Protein AF-A0A2E7CI71-F1 (afdb_monomer_lite)

Radius of gyration: 33.93 Å; chains: 1; bounding box: 53×66×100 Å

Secondary structure (DSSP, 8-state):
------PPP----------TT-B-SSGGGS-TTEEEETTEEEE-SPPP--TTPEEEEEEEEETTEEEEEEEEE--TTEE----TTT----EE-HHHHHHSHHHHHH---EEETTEEE--HHHHHHSHHHHHH---EE-SSSEE--HHHHHHSHHHHHH---EE-SSSEE--HHHHHHSHHHHHH-EEEE-SSSEEE-HHHHHHSHHHHHH---EE-SSSEE--HHHHHHSHHHHHH---EEETTTEEE--HHHHHHSHHHHHH-SEEEETTEEEE--

pLDDT: mean 78.24, std 23.69, range [28.38, 98.44]

Sequence (277 aa):
MIWIWLTAFWMAYAGDISIYGESCGKDTDCYGHLSCTNGVCGLVGEIPSSQGCASKGATFEGRKGTLSYTIFQCPPDCGFEEHTLYGPMCKPTAEGCETSEACQKDGTCGFFNDRCVVNAEGCSNSTACAEDGKCGFNGRSCIPTQQGCSESGACTKEGRCGFNGAICVVTPEYCYRSKACKEKGICAFDGINCVANAEYCAQSQKCLQNGVCGFDGLQCSMTEEGCSKSAKCESHGLCGFEEKYGCISTDDGCMQSLNCRDYGSCYKGFYGCIRKR

Structure (mmCIF, N/CA/C/O backbone):
data_AF-A0A2E7CI71-F1
#
_entry.id   AF-A0A2E7CI71-F1
#
loop_
_atom_site.group_PDB
_atom_site.id
_atom_site.type_symbol
_atom_site.label_atom_id
_atom_site.label_alt_id
_atom_site.label_comp_id
_atom_site.label_asym_id
_atom_site.label_entity_id
_atom_site.label_seq_id
_atom_site.pdbx_PDB_ins_code
_atom_site.Cartn_x
_atom_site.Cartn_y
_atom_site.Cartn_z
_atom_site.occupancy
_atom_site.B_iso_or_equiv
_atom_site.auth_seq_id
_atom_site.auth_comp_id
_atom_site.auth_asym_id
_atom_site.auth_atom_id
_atom_site.pdbx_PDB_model_num
ATOM 1 N N . MET A 1 1 ? -2.948 49.990 74.466 1.00 33.72 1 MET A N 1
ATOM 2 C CA . MET A 1 1 ? -1.671 49.779 75.178 1.00 33.72 1 MET A CA 1
ATOM 3 C C . MET A 1 1 ? -1.423 48.281 75.224 1.00 33.72 1 MET A C 1
ATOM 5 O O . MET A 1 1 ? -2.349 47.601 75.628 1.00 33.72 1 MET A O 1
ATOM 9 N N . ILE A 1 2 ? -0.265 47.835 74.707 1.00 36.34 2 ILE A N 1
ATOM 10 C CA . ILE A 1 2 ? 0.655 46.781 75.212 1.00 36.34 2 ILE A CA 1
ATOM 11 C C . ILE A 1 2 ? -0.058 45.553 75.836 1.00 36.34 2 ILE A C 1
ATOM 13 O O . ILE A 1 2 ? -0.831 45.714 76.765 1.00 36.34 2 ILE A O 1
ATOM 17 N N . TRP A 1 3 ? 0.097 44.319 75.343 1.00 28.89 3 TRP A N 1
ATOM 18 C CA . TRP A 1 3 ? 1.246 43.448 75.640 1.00 28.89 3 TRP A CA 1
ATOM 19 C C . TRP A 1 3 ? 1.402 42.284 74.644 1.00 28.89 3 TRP A C 1
ATOM 21 O O . TRP A 1 3 ? 0.452 41.814 74.026 1.00 28.89 3 TRP A O 1
ATOM 31 N N . ILE A 1 4 ? 2.657 41.858 74.524 1.00 36.62 4 ILE A N 1
ATOM 32 C CA . ILE A 1 4 ? 3.267 40.930 73.572 1.00 36.62 4 ILE A CA 1
ATOM 33 C C . ILE A 1 4 ? 3.657 39.634 74.323 1.00 36.62 4 ILE A C 1
ATOM 35 O O . ILE A 1 4 ? 4.258 39.720 75.387 1.00 36.62 4 ILE A O 1
ATOM 39 N N . TRP A 1 5 ? 3.338 38.487 73.698 1.00 37.50 5 TRP A N 1
ATOM 40 C CA . TRP A 1 5 ? 3.989 37.154 73.692 1.00 37.50 5 TRP A CA 1
ATOM 41 C C . TRP A 1 5 ? 4.078 36.269 74.952 1.00 37.50 5 TRP A C 1
ATOM 43 O O . TRP A 1 5 ? 4.729 36.610 75.931 1.00 37.50 5 TRP A O 1
ATOM 53 N N . LEU A 1 6 ? 3.594 35.022 74.815 1.00 32.12 6 LEU A N 1
ATOM 54 C CA . LEU A 1 6 ? 4.439 33.817 74.679 1.00 32.12 6 LEU A CA 1
ATOM 55 C C . LEU A 1 6 ? 3.582 32.593 74.291 1.00 32.12 6 LEU A C 1
ATOM 57 O O . LEU A 1 6 ? 2.619 32.239 74.965 1.00 32.12 6 LEU A O 1
ATOM 61 N N . THR A 1 7 ? 3.937 31.961 73.173 1.00 40.62 7 THR A N 1
ATOM 62 C CA . THR A 1 7 ? 3.342 30.734 72.627 1.00 40.62 7 THR A CA 1
ATOM 63 C C . THR A 1 7 ? 3.814 29.505 73.402 1.00 40.62 7 THR A C 1
ATOM 65 O O . THR A 1 7 ? 5.016 29.251 73.484 1.00 40.62 7 THR A O 1
ATOM 68 N N . ALA A 1 8 ? 2.872 28.719 73.926 1.00 33.66 8 ALA A N 1
ATOM 69 C CA . ALA A 1 8 ? 3.143 27.431 74.550 1.00 33.66 8 ALA A CA 1
ATOM 70 C C . ALA A 1 8 ? 3.263 26.327 73.487 1.00 33.66 8 ALA A C 1
ATOM 72 O O . ALA A 1 8 ? 2.310 26.007 72.778 1.00 33.66 8 ALA A O 1
ATOM 73 N N . PHE A 1 9 ? 4.465 25.764 73.418 1.00 32.16 9 PHE A N 1
ATOM 74 C CA . PHE A 1 9 ? 4.817 24.492 72.797 1.00 32.16 9 PHE A CA 1
ATOM 75 C C . PHE A 1 9 ? 3.880 23.372 73.285 1.00 32.16 9 PHE A C 1
ATOM 77 O O . PHE A 1 9 ? 3.830 23.090 74.481 1.00 32.16 9 PHE A O 1
ATOM 84 N N . TRP A 1 10 ? 3.196 22.694 72.363 1.00 29.97 10 TRP A N 1
ATOM 85 C CA . TRP A 1 10 ? 2.668 21.349 72.589 1.00 29.97 10 TRP A CA 1
ATOM 86 C C . TRP A 1 10 ? 3.579 20.362 71.859 1.00 29.97 10 TRP A C 1
ATOM 88 O O . TRP A 1 10 ? 3.612 20.320 70.632 1.00 29.97 10 TRP A O 1
ATOM 98 N N . MET A 1 11 ? 4.357 19.605 72.634 1.00 31.06 11 MET A N 1
ATOM 99 C CA . MET A 1 11 ? 5.101 18.441 72.160 1.00 31.06 11 MET A CA 1
ATOM 100 C C . MET A 1 11 ? 4.111 17.295 71.932 1.00 31.06 11 MET A C 1
ATOM 102 O O . MET A 1 11 ? 3.589 16.730 72.890 1.00 31.06 11 MET A O 1
ATOM 106 N N . ALA A 1 12 ? 3.867 16.945 70.670 1.00 29.62 12 ALA A N 1
ATOM 107 C CA . ALA A 1 12 ? 3.368 15.627 70.304 1.00 29.62 12 ALA A CA 1
ATOM 108 C C . ALA A 1 12 ? 4.580 14.756 69.947 1.00 29.62 12 ALA A C 1
ATOM 110 O O . ALA A 1 12 ? 5.409 15.143 69.125 1.00 29.62 12 ALA A O 1
ATOM 111 N N . TYR A 1 13 ? 4.693 13.618 70.627 1.00 29.25 13 TYR A N 1
ATOM 112 C CA . TYR A 1 13 ? 5.698 12.581 70.416 1.00 29.25 13 TYR A CA 1
ATOM 113 C C . TYR A 1 13 ? 5.815 12.211 68.928 1.00 29.25 13 TYR A C 1
ATOM 115 O O . TYR A 1 13 ? 4.860 11.710 68.335 1.00 29.25 13 TYR A O 1
ATOM 123 N N . ALA A 1 14 ? 6.993 12.428 68.345 1.00 28.38 14 ALA A N 1
ATOM 124 C CA . ALA A 1 14 ? 7.383 11.813 67.086 1.00 28.38 14 ALA A CA 1
ATOM 125 C C . ALA A 1 14 ? 7.759 10.352 67.375 1.00 28.38 14 ALA A C 1
ATOM 127 O O . ALA A 1 14 ? 8.719 10.093 68.096 1.00 28.38 14 ALA A O 1
ATOM 128 N N . GLY A 1 15 ? 6.976 9.403 66.863 1.00 31.33 15 GLY A N 1
ATOM 129 C CA . GLY A 1 15 ? 7.508 8.072 66.585 1.00 31.33 15 GLY A CA 1
ATOM 130 C C . GLY A 1 15 ? 8.457 8.209 65.399 1.00 31.33 15 GLY A C 1
ATOM 131 O O . GLY A 1 15 ? 8.068 8.804 64.394 1.00 31.33 15 GLY A O 1
ATOM 132 N N . ASP A 1 16 ? 9.695 7.744 65.553 1.00 35.88 16 ASP A N 1
ATOM 133 C CA . ASP A 1 16 ? 10.745 7.845 64.539 1.00 35.88 16 ASP A CA 1
ATOM 134 C C . ASP A 1 16 ? 10.270 7.251 63.203 1.00 35.88 16 ASP A C 1
ATOM 136 O O . ASP A 1 16 ? 9.966 6.063 63.093 1.00 35.88 16 ASP A O 1
ATOM 140 N N . ILE A 1 17 ? 10.158 8.107 62.187 1.00 40.66 17 ILE A N 1
ATOM 141 C CA . ILE A 1 17 ? 9.929 7.703 60.800 1.00 40.66 17 ILE A CA 1
ATOM 142 C C . ILE A 1 17 ? 11.311 7.469 60.203 1.00 40.66 17 ILE A C 1
ATOM 144 O O . ILE A 1 17 ? 12.001 8.437 59.889 1.00 40.66 17 ILE A O 1
ATOM 148 N N . SER A 1 18 ? 11.709 6.208 60.051 1.00 45.03 18 SER A N 1
ATOM 149 C CA . SER A 1 18 ? 13.007 5.875 59.465 1.00 45.03 18 SER A CA 1
ATOM 150 C C . SER A 1 18 ? 12.993 5.988 57.942 1.00 45.03 18 SER A C 1
ATOM 152 O O . SER A 1 18 ? 12.221 5.317 57.253 1.00 45.03 18 SER A O 1
ATOM 154 N N . ILE A 1 19 ? 13.848 6.868 57.416 1.00 54.25 19 ILE A N 1
ATOM 155 C CA . ILE A 1 19 ? 13.966 7.203 55.988 1.00 54.25 19 ILE A CA 1
ATOM 156 C C . ILE A 1 19 ? 15.167 6.451 55.375 1.00 54.25 19 ILE A C 1
ATOM 158 O O . ILE A 1 19 ? 16.096 6.045 56.070 1.00 54.25 19 ILE A O 1
ATOM 162 N N . TYR A 1 20 ? 15.148 6.247 54.053 1.00 48.41 20 TYR A N 1
ATOM 163 C CA . TYR A 1 20 ? 16.247 5.693 53.246 1.00 48.41 20 TYR A CA 1
ATOM 164 C C . TYR A 1 20 ? 17.641 6.152 53.718 1.00 48.41 20 TYR A C 1
ATOM 166 O O . TYR A 1 20 ? 17.895 7.354 53.824 1.00 48.41 20 TYR A O 1
ATOM 174 N N . GLY A 1 21 ? 18.562 5.209 53.947 1.00 51.28 21 GLY A N 1
ATOM 175 C CA . GLY A 1 21 ? 19.916 5.510 54.429 1.00 51.28 21 GLY A CA 1
ATOM 176 C C . GLY A 1 21 ? 20.091 5.525 55.954 1.00 51.28 21 GLY A C 1
ATOM 177 O O . GLY A 1 21 ? 21.209 5.740 56.423 1.00 51.28 21 GLY A O 1
ATOM 178 N N . GLU A 1 22 ? 19.034 5.281 56.730 1.00 65.62 22 GLU A N 1
ATOM 179 C CA . GLU A 1 22 ? 19.148 5.085 58.177 1.00 65.62 22 GLU A CA 1
ATOM 180 C C . GLU A 1 22 ? 19.685 3.708 58.558 1.00 65.62 22 GLU A C 1
ATOM 182 O O . GLU A 1 22 ? 19.522 2.724 57.831 1.00 65.62 22 GLU A O 1
ATOM 187 N N . SER A 1 23 ? 20.335 3.658 59.723 1.00 68.75 23 SER A N 1
ATOM 188 C CA . SER A 1 23 ? 20.845 2.421 60.293 1.00 68.75 23 SER A CA 1
ATOM 189 C C . SER A 1 23 ? 19.702 1.518 60.745 1.00 68.75 23 SER A C 1
ATOM 191 O O . SER A 1 23 ? 18.844 1.958 61.506 1.00 68.75 23 SER A O 1
ATOM 193 N N . CYS A 1 24 ? 19.737 0.253 60.356 1.00 70.81 24 CYS A N 1
ATOM 194 C CA . CYS A 1 24 ? 18.733 -0.747 60.707 1.00 70.81 24 CYS A CA 1
ATOM 195 C C . CYS A 1 24 ? 19.393 -1.998 61.293 1.00 70.81 24 CYS A C 1
ATOM 197 O O . CYS A 1 24 ? 20.542 -2.316 60.980 1.00 70.81 24 CYS A O 1
ATOM 199 N N . GLY A 1 25 ? 18.669 -2.715 62.153 1.00 69.38 25 GLY A N 1
ATOM 200 C CA . GLY A 1 25 ? 19.078 -4.034 62.639 1.00 69.38 25 GLY A CA 1
ATOM 201 C C . GLY A 1 25 ? 18.426 -5.176 61.859 1.00 69.38 25 GLY A C 1
ATOM 202 O O . GLY A 1 25 ? 18.992 -6.265 61.768 1.00 69.38 25 GLY A O 1
ATOM 203 N N . LYS A 1 26 ? 17.235 -4.935 61.305 1.00 65.44 26 LYS A N 1
ATOM 204 C CA . LYS A 1 26 ? 16.418 -5.896 60.552 1.00 65.44 26 LYS A CA 1
ATOM 205 C C . LYS A 1 26 ? 15.463 -5.168 59.603 1.00 65.44 26 LYS A C 1
ATOM 207 O O . LYS A 1 26 ? 15.191 -3.986 59.774 1.00 65.44 26 LYS A O 1
ATOM 212 N N . ASP A 1 27 ? 14.900 -5.890 58.639 1.00 55.56 27 ASP A N 1
ATOM 213 C CA . ASP A 1 27 ? 14.034 -5.315 57.594 1.00 55.56 27 ASP A CA 1
ATOM 214 C C . ASP A 1 27 ? 12.789 -4.607 58.135 1.00 55.56 27 ASP A C 1
ATOM 216 O O . ASP A 1 27 ? 12.353 -3.617 57.564 1.00 55.56 27 ASP A O 1
ATOM 220 N N . THR A 1 28 ? 12.238 -5.059 59.268 1.00 65.88 28 THR A N 1
ATOM 221 C CA . THR A 1 28 ? 11.081 -4.401 59.903 1.00 65.88 28 THR A CA 1
ATOM 222 C C . THR A 1 28 ? 11.401 -3.022 60.476 1.00 65.88 28 THR A C 1
ATOM 224 O O . THR A 1 28 ? 10.480 -2.306 60.855 1.00 65.88 28 THR A O 1
ATOM 227 N N . ASP A 1 29 ? 12.686 -2.683 60.599 1.00 65.31 29 ASP A N 1
ATOM 228 C CA . ASP A 1 29 ? 13.138 -1.356 61.025 1.00 65.31 29 ASP A CA 1
ATOM 229 C C . ASP A 1 29 ? 13.145 -0.368 59.841 1.00 65.31 29 ASP A C 1
ATOM 231 O O . ASP A 1 29 ? 13.321 0.831 60.033 1.00 65.31 29 ASP A O 1
ATOM 235 N N . CYS A 1 30 ? 12.944 -0.861 58.614 1.00 58.22 30 CYS A N 1
ATOM 236 C CA . CYS A 1 30 ? 12.887 -0.073 57.391 1.00 58.22 30 CYS A CA 1
ATOM 237 C C . CYS A 1 30 ? 11.437 0.136 56.933 1.00 58.22 30 CYS A C 1
ATOM 239 O O . CYS A 1 30 ? 10.591 -0.750 57.046 1.00 58.22 30 CYS A O 1
ATOM 241 N N . TYR A 1 31 ? 11.133 1.321 56.398 1.00 53.97 31 TYR A N 1
ATOM 242 C CA . TYR A 1 31 ? 9.777 1.662 55.967 1.00 53.97 31 TYR A CA 1
ATOM 243 C C . TYR A 1 31 ? 9.485 1.181 54.534 1.00 53.97 31 TYR A C 1
ATOM 245 O O . TYR A 1 31 ? 10.268 1.409 53.609 1.00 53.97 31 TYR A O 1
ATOM 253 N N . GLY A 1 32 ? 8.317 0.568 54.326 1.00 62.00 32 GLY A N 1
ATOM 254 C CA . GLY A 1 32 ? 7.816 0.193 53.001 1.00 62.00 32 GLY A CA 1
ATOM 255 C C . GLY A 1 32 ? 8.543 -1.004 52.375 1.00 62.00 32 GLY A C 1
ATOM 256 O O . GLY A 1 32 ? 8.533 -2.096 52.929 1.00 62.00 32 GLY A O 1
ATOM 257 N N . HIS A 1 33 ? 9.118 -0.804 51.186 1.00 50.38 33 HIS A N 1
ATOM 258 C CA . HIS A 1 33 ? 9.801 -1.829 50.375 1.00 50.38 33 HIS A CA 1
ATOM 259 C C . HIS A 1 33 ? 11.335 -1.783 50.515 1.00 50.38 33 HIS A C 1
ATOM 261 O O . HIS A 1 33 ? 12.065 -2.351 49.701 1.00 50.38 33 HIS A O 1
ATOM 267 N N . LEU A 1 34 ? 11.832 -1.062 51.520 1.00 55.03 34 LEU A N 1
ATOM 268 C CA . LEU A 1 34 ? 13.245 -1.036 51.867 1.00 55.03 34 LEU A CA 1
ATOM 269 C C . LEU A 1 34 ? 13.572 -2.254 52.731 1.00 55.03 34 LEU A C 1
ATOM 271 O O . LEU A 1 34 ? 12.847 -2.540 53.680 1.00 55.03 34 LEU A O 1
ATOM 275 N N . SER A 1 35 ? 14.679 -2.932 52.446 1.00 67.31 35 SER A N 1
ATOM 276 C CA . SER A 1 35 ? 15.233 -3.934 53.362 1.00 67.31 35 SER A CA 1
ATOM 277 C C . SER A 1 35 ? 16.544 -3.450 53.946 1.00 67.31 35 SER A C 1
ATOM 279 O O . SER A 1 35 ? 17.266 -2.625 53.374 1.00 67.31 35 SER A O 1
ATOM 281 N N . CYS A 1 36 ? 16.862 -4.008 55.100 1.00 65.06 36 CYS A N 1
ATOM 282 C CA . CYS A 1 36 ? 18.074 -3.735 55.818 1.00 65.06 36 CYS A CA 1
ATOM 283 C C . CYS A 1 36 ? 19.237 -4.509 55.199 1.00 65.06 36 CYS A C 1
ATOM 285 O O . CYS A 1 36 ? 19.434 -5.694 55.461 1.00 65.06 36 CYS A O 1
ATOM 287 N N . THR A 1 37 ? 20.044 -3.829 54.386 1.00 69.31 37 THR A N 1
ATOM 288 C CA . THR A 1 37 ? 21.236 -4.427 53.777 1.00 69.31 37 THR A CA 1
ATOM 289 C C . THR A 1 37 ? 22.475 -3.771 54.367 1.00 69.31 37 THR A C 1
ATOM 291 O O . THR A 1 37 ? 22.626 -2.555 54.312 1.00 69.31 37 THR A O 1
ATOM 294 N N . ASN A 1 38 ? 23.374 -4.567 54.952 1.00 72.31 38 ASN A N 1
ATOM 295 C CA . ASN A 1 38 ? 24.580 -4.076 55.638 1.00 72.31 38 ASN A CA 1
ATOM 296 C C . ASN A 1 38 ? 24.294 -3.039 56.737 1.00 72.31 38 ASN A C 1
ATOM 298 O O . ASN A 1 38 ? 25.060 -2.097 56.934 1.00 72.31 38 ASN A O 1
ATOM 302 N N . GLY A 1 39 ? 23.184 -3.223 57.453 1.00 70.25 39 GLY A N 1
ATOM 303 C CA . GLY A 1 39 ? 22.795 -2.345 58.549 1.00 70.25 39 GLY A CA 1
ATOM 304 C C . GLY A 1 39 ? 22.263 -0.989 58.098 1.00 70.25 39 GLY A C 1
ATOM 305 O O . GLY A 1 39 ? 22.227 -0.080 58.919 1.00 70.25 39 GLY A O 1
ATOM 306 N N . VAL A 1 40 ? 21.869 -0.836 56.826 1.00 69.88 40 VAL A N 1
ATOM 307 C CA . VAL A 1 40 ? 21.253 0.384 56.287 1.00 69.88 40 VAL A CA 1
ATOM 308 C C . VAL A 1 40 ? 20.012 0.044 55.456 1.00 69.88 40 VAL A C 1
ATOM 310 O O . VAL A 1 40 ? 20.019 -0.914 54.681 1.00 69.88 40 VAL A O 1
ATOM 313 N N . CYS A 1 41 ? 18.941 0.826 55.598 1.00 57.94 41 CYS A N 1
ATOM 314 C CA . CYS A 1 41 ? 17.724 0.657 54.803 1.00 57.94 41 CYS A CA 1
ATOM 315 C C . CYS A 1 41 ? 17.952 1.065 53.339 1.00 57.94 41 CYS A C 1
ATOM 317 O O . CYS A 1 41 ? 18.232 2.235 53.060 1.00 57.94 41 CYS A O 1
ATOM 319 N N . GLY A 1 42 ? 17.802 0.115 52.409 1.00 60.78 42 GLY A N 1
ATOM 320 C CA . GLY A 1 42 ? 17.996 0.305 50.966 1.00 60.78 42 GLY A CA 1
ATOM 321 C C . GLY A 1 42 ? 16.977 -0.462 50.114 1.00 60.78 42 GLY A C 1
ATOM 322 O O . GLY A 1 42 ? 16.280 -1.346 50.606 1.00 60.78 42 GLY A O 1
ATOM 323 N N . LEU A 1 43 ? 16.860 -0.101 48.832 1.00 58.22 43 LEU A N 1
ATOM 324 C CA . LEU A 1 43 ? 15.946 -0.755 47.884 1.00 58.22 43 LEU A CA 1
ATOM 325 C C . LEU A 1 43 ? 16.432 -2.174 47.568 1.00 58.22 43 LEU A C 1
ATOM 327 O O . LEU A 1 43 ? 17.600 -2.357 47.221 1.00 58.22 43 LEU A O 1
ATOM 331 N N . VAL A 1 44 ? 15.537 -3.161 47.631 1.00 44.78 44 VAL A N 1
ATOM 332 C CA . VAL A 1 44 ? 15.837 -4.536 47.211 1.00 44.78 44 VAL A CA 1
ATOM 333 C C . VAL A 1 44 ? 15.074 -4.87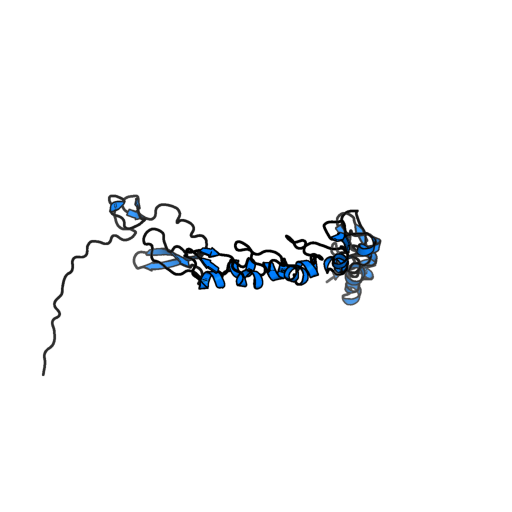0 45.940 1.00 44.78 44 VAL A C 1
ATOM 335 O O . VAL A 1 44 ? 13.847 -4.864 45.923 1.00 44.78 44 VAL A O 1
ATOM 338 N N . GLY A 1 45 ? 15.820 -5.215 44.892 1.00 46.25 45 GLY A N 1
ATOM 339 C CA . GLY A 1 45 ? 15.277 -5.744 43.642 1.00 46.25 45 GLY A CA 1
ATOM 340 C C . GLY A 1 45 ? 14.919 -4.688 42.597 1.00 46.25 45 GLY A C 1
ATOM 341 O O . GLY A 1 45 ? 14.751 -3.504 42.886 1.00 46.25 45 GLY A O 1
ATOM 342 N N . GLU A 1 46 ? 14.849 -5.145 41.346 1.00 38.22 46 GLU A N 1
ATOM 343 C CA . GLU A 1 46 ? 14.362 -4.357 40.217 1.00 38.22 46 GLU A CA 1
ATOM 344 C C . GLU A 1 46 ? 12.946 -3.863 40.525 1.00 38.22 46 GLU A C 1
ATOM 346 O O . GLU A 1 46 ? 12.047 -4.652 40.820 1.00 38.22 46 GLU A O 1
ATOM 351 N N . ILE A 1 47 ? 12.755 -2.544 40.465 1.00 42.72 47 ILE A N 1
ATOM 352 C CA . ILE A 1 47 ? 11.428 -1.931 40.520 1.00 42.72 47 ILE A CA 1
ATOM 353 C C . ILE A 1 47 ? 10.592 -2.620 39.433 1.00 42.72 47 ILE A C 1
ATOM 355 O O . ILE A 1 47 ? 11.060 -2.667 38.288 1.00 42.72 47 ILE A O 1
ATOM 359 N N . PRO A 1 48 ? 9.399 -3.167 39.739 1.00 37.59 48 PRO A N 1
ATOM 360 C CA . PRO A 1 48 ? 8.558 -3.749 38.707 1.00 37.59 48 PRO A CA 1
ATOM 361 C C . PRO A 1 48 ? 8.354 -2.685 37.634 1.00 37.59 48 PRO A C 1
ATOM 363 O O . PRO A 1 48 ? 7.886 -1.585 37.928 1.00 37.59 48 PRO A O 1
ATOM 366 N N . SER A 1 49 ? 8.786 -2.994 36.410 1.00 37.91 49 SER A N 1
ATOM 367 C CA . SER A 1 49 ? 8.573 -2.145 35.244 1.00 37.91 49 SER A CA 1
ATOM 368 C C . SER A 1 49 ? 7.085 -1.817 35.193 1.00 37.91 49 SER A C 1
ATOM 370 O O . SER A 1 49 ? 6.260 -2.680 34.889 1.00 37.91 49 SER A O 1
ATOM 372 N N . SER A 1 50 ? 6.727 -0.590 35.569 1.00 44.28 50 SER A N 1
ATOM 373 C CA . SER A 1 50 ? 5.380 -0.081 35.398 1.00 44.28 50 SER A CA 1
ATOM 374 C C . SER A 1 50 ? 5.170 0.021 33.895 1.00 44.28 50 SER A C 1
ATOM 376 O O . SER A 1 50 ? 5.643 0.950 33.240 1.00 44.28 50 SER A O 1
ATOM 378 N N . GLN A 1 51 ? 4.546 -1.010 33.324 1.00 40.94 51 GLN A N 1
ATOM 379 C CA . GLN A 1 51 ? 4.177 -1.037 31.916 1.00 40.94 51 GLN A CA 1
ATOM 380 C C . GLN A 1 51 ? 3.406 0.252 31.609 1.00 40.94 51 GLN A C 1
ATOM 382 O O . GLN A 1 51 ? 2.287 0.434 32.078 1.00 40.94 51 GLN A O 1
ATOM 387 N N . GLY A 1 52 ? 4.042 1.162 30.867 1.00 43.84 52 GLY A N 1
ATOM 388 C CA . GLY A 1 52 ? 3.440 2.415 30.413 1.00 43.84 52 GLY A CA 1
ATOM 389 C C . GLY A 1 52 ? 3.898 3.706 31.101 1.00 43.84 52 GLY A C 1
ATOM 390 O O . GLY A 1 52 ? 3.508 4.760 30.614 1.00 43.84 52 GLY A O 1
ATOM 391 N N . CYS A 1 53 ? 4.736 3.693 32.148 1.00 40.53 53 CYS A N 1
ATOM 392 C CA . CYS A 1 53 ? 5.267 4.940 32.732 1.00 40.53 53 CYS A CA 1
ATOM 393 C C . CYS A 1 53 ? 6.722 5.196 32.304 1.00 40.53 53 CYS A C 1
ATOM 395 O O . CYS A 1 53 ? 7.583 4.321 32.394 1.00 40.53 53 CYS A O 1
ATOM 397 N N . ALA A 1 54 ? 7.018 6.418 31.856 1.00 41.34 54 ALA A N 1
ATOM 398 C CA . ALA A 1 54 ? 8.377 6.839 31.541 1.00 41.34 54 ALA A CA 1
ATOM 399 C C . ALA A 1 54 ? 9.110 7.219 32.835 1.00 41.34 54 ALA A C 1
ATOM 401 O O . ALA A 1 54 ? 8.685 8.101 33.580 1.00 41.34 54 ALA A O 1
ATOM 402 N N . SER A 1 55 ? 10.241 6.578 33.117 1.00 42.25 55 SER A N 1
ATOM 403 C CA . SER A 1 55 ? 11.129 6.991 34.203 1.00 42.25 55 SER A CA 1
ATOM 404 C C . SER A 1 55 ? 11.914 8.240 33.798 1.00 42.25 55 SER A C 1
ATOM 406 O O . SER A 1 55 ? 12.693 8.200 32.844 1.00 42.25 55 SER A O 1
ATOM 408 N N . LYS A 1 56 ? 11.772 9.334 34.544 1.00 37.59 56 LYS A N 1
ATOM 409 C CA . LYS A 1 56 ? 12.633 10.513 34.451 1.00 37.59 56 LYS A CA 1
ATOM 410 C C . LYS A 1 56 ? 13.477 10.594 35.720 1.00 37.59 56 LYS A C 1
ATOM 412 O O . LYS A 1 56 ? 12.953 10.766 36.817 1.00 37.59 56 LYS A O 1
ATOM 417 N N . GLY A 1 57 ? 14.790 10.422 35.582 1.00 40.62 57 GLY A N 1
ATOM 418 C CA . GLY A 1 57 ? 15.715 10.590 36.702 1.00 40.62 57 GLY A CA 1
ATOM 419 C C . GLY A 1 57 ? 15.688 12.035 37.202 1.00 40.62 57 GLY A C 1
ATOM 420 O O . GLY A 1 57 ? 15.734 12.967 36.399 1.00 40.62 57 GLY A O 1
ATOM 421 N N . ALA A 1 58 ? 15.604 12.216 38.515 1.00 40.12 58 ALA A N 1
ATOM 422 C CA . ALA A 1 58 ? 15.763 13.497 39.178 1.00 40.12 58 ALA A CA 1
ATOM 423 C C . ALA A 1 58 ? 16.933 13.413 40.158 1.00 40.12 58 ALA A C 1
ATOM 425 O O . ALA A 1 58 ? 17.014 12.506 40.989 1.00 40.12 58 ALA A O 1
ATOM 426 N N . THR A 1 59 ? 17.843 14.374 40.053 1.00 37.25 59 THR A N 1
ATOM 427 C CA . THR A 1 59 ? 19.017 14.489 40.915 1.00 37.25 59 THR A CA 1
ATOM 428 C C . THR A 1 59 ? 18.881 15.731 41.779 1.00 37.25 59 THR A C 1
ATOM 430 O O . THR A 1 59 ? 18.685 16.830 41.265 1.00 37.25 59 THR A O 1
ATOM 433 N N . PHE A 1 60 ? 18.993 15.560 43.093 1.00 38.22 60 PHE A N 1
ATOM 434 C CA . PHE A 1 60 ? 19.016 16.653 44.060 1.00 38.22 60 PHE A CA 1
ATOM 435 C C . PHE A 1 60 ? 20.371 16.682 44.761 1.00 38.22 60 PHE A C 1
ATOM 437 O O . PHE A 1 60 ? 20.823 15.673 45.302 1.00 38.22 60 PHE A O 1
ATOM 444 N N . GLU A 1 61 ? 21.016 17.845 44.781 1.00 38.72 61 GLU A N 1
ATOM 445 C CA . GLU A 1 61 ? 22.243 18.062 45.548 1.00 38.72 61 GLU A CA 1
ATOM 446 C C . GLU A 1 61 ? 21.908 18.611 46.937 1.00 38.72 61 GLU A C 1
ATOM 448 O O . GLU A 1 61 ? 21.413 19.728 47.089 1.00 38.72 61 GLU A O 1
ATOM 453 N N . GLY A 1 62 ? 22.170 17.805 47.967 1.00 40.34 62 GLY A N 1
ATOM 454 C CA . GLY A 1 62 ? 22.078 18.213 49.365 1.00 40.34 62 GLY A CA 1
ATOM 455 C C . GLY A 1 62 ? 23.454 18.472 49.980 1.00 40.34 62 GLY A C 1
ATOM 456 O O . GLY A 1 62 ? 24.490 18.086 49.443 1.00 40.34 62 GLY A O 1
ATOM 457 N N . ARG A 1 63 ? 23.482 19.052 51.190 1.00 39.62 63 ARG A N 1
ATOM 458 C CA . ARG A 1 63 ? 24.730 19.345 51.937 1.00 39.62 63 ARG A CA 1
ATOM 459 C C . ARG A 1 63 ? 25.583 18.112 52.293 1.00 39.62 63 ARG A C 1
ATOM 461 O O . ARG A 1 63 ? 26.697 18.286 52.774 1.00 39.62 63 ARG A O 1
ATOM 468 N N . LYS A 1 64 ? 25.075 16.889 52.098 1.00 41.62 64 LYS A N 1
ATOM 469 C CA . LYS A 1 64 ? 25.782 15.619 52.359 1.00 41.62 64 LYS A CA 1
ATOM 470 C C . LYS A 1 64 ? 25.955 14.734 51.110 1.00 41.62 64 LYS A C 1
ATOM 472 O O . LYS A 1 64 ? 26.362 13.588 51.253 1.00 41.62 64 LYS A O 1
ATOM 477 N N . GLY A 1 65 ? 25.681 15.254 49.909 1.00 42.84 65 GLY A N 1
ATOM 478 C CA . GLY A 1 65 ? 25.877 14.537 48.645 1.00 42.84 65 GLY A CA 1
ATOM 479 C C . GLY A 1 65 ? 24.675 14.593 47.701 1.00 42.84 65 GLY A C 1
ATOM 480 O O . GLY A 1 65 ? 23.631 15.167 48.019 1.00 42.84 65 GLY A O 1
ATOM 481 N N . THR A 1 66 ? 24.855 13.998 46.524 1.00 37.09 66 THR A N 1
ATOM 482 C CA . THR A 1 66 ? 23.873 13.958 45.435 1.00 37.09 66 THR A CA 1
ATOM 483 C C . THR A 1 66 ? 22.944 12.753 45.597 1.00 37.09 66 THR A C 1
ATOM 485 O O . THR A 1 66 ? 23.390 11.608 45.547 1.00 37.09 66 THR A O 1
ATOM 488 N N . LEU A 1 67 ? 21.645 12.999 45.770 1.00 40.91 67 LEU A N 1
ATOM 489 C CA . LEU A 1 67 ? 20.601 11.974 45.793 1.00 40.91 67 LEU A CA 1
ATOM 490 C C . LEU A 1 67 ? 19.983 11.864 44.397 1.00 40.91 67 LEU A C 1
ATOM 492 O O . LEU A 1 67 ? 19.487 12.853 43.860 1.00 40.91 67 LEU A O 1
ATOM 496 N N . SER A 1 68 ? 20.017 10.668 43.811 1.00 39.53 68 SER A N 1
ATOM 497 C CA . SER A 1 68 ? 19.351 10.363 42.540 1.00 39.53 68 SER A CA 1
ATOM 498 C C . S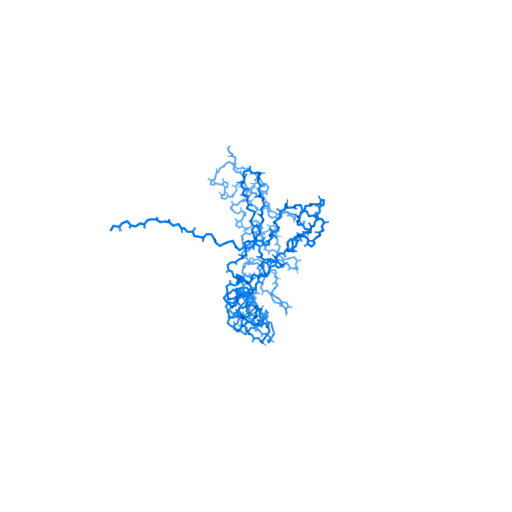ER A 1 68 ? 18.129 9.505 42.829 1.00 39.53 68 SER A C 1
ATOM 500 O O . SER A 1 68 ? 18.271 8.427 43.402 1.00 39.53 68 SER A O 1
ATOM 502 N N . TYR A 1 69 ? 16.943 9.960 42.439 1.00 46.19 69 TYR A N 1
ATOM 503 C CA . TYR A 1 69 ? 15.737 9.139 42.464 1.00 46.19 69 TYR A CA 1
ATOM 504 C C . TYR A 1 69 ? 15.056 9.147 41.100 1.00 46.19 69 TYR A C 1
ATOM 506 O O . TYR A 1 69 ? 15.216 10.066 40.296 1.00 46.19 69 TYR A O 1
ATOM 514 N N . THR A 1 70 ? 14.299 8.092 40.827 1.00 39.62 70 THR A N 1
ATOM 515 C CA . THR A 1 70 ? 13.559 7.939 39.578 1.00 39.62 70 THR A CA 1
ATOM 516 C C . THR A 1 70 ? 12.136 8.435 39.787 1.00 39.62 70 THR A C 1
ATOM 518 O O . THR A 1 70 ? 11.379 7.831 40.541 1.00 39.62 70 THR A O 1
ATOM 521 N N . ILE A 1 71 ? 11.762 9.534 39.132 1.00 42.28 71 ILE A N 1
ATOM 522 C CA . ILE A 1 71 ? 10.367 9.975 39.063 1.00 42.28 71 ILE A CA 1
ATOM 523 C C . ILE A 1 71 ? 9.712 9.207 37.923 1.00 42.28 71 ILE A C 1
ATOM 525 O O . ILE A 1 71 ? 10.129 9.327 36.773 1.00 42.28 71 ILE A O 1
ATOM 529 N N . PHE A 1 72 ? 8.676 8.431 38.215 1.00 43.88 72 PHE A N 1
ATOM 530 C CA . PHE A 1 72 ? 7.854 7.830 37.170 1.00 43.88 72 PHE A CA 1
ATOM 531 C C . PHE A 1 72 ? 6.855 8.882 36.681 1.00 43.88 72 PHE A C 1
ATOM 533 O O . PHE A 1 72 ? 5.920 9.243 37.390 1.00 43.88 72 PHE A O 1
ATOM 540 N N . GLN A 1 73 ? 7.086 9.417 35.482 1.00 40.44 73 GLN A N 1
ATOM 541 C CA . GLN A 1 73 ? 6.098 10.209 34.762 1.00 40.44 73 GLN A CA 1
ATOM 542 C C . GLN A 1 73 ? 5.199 9.235 34.011 1.00 40.44 73 GLN A C 1
ATOM 544 O O . GLN A 1 73 ? 5.576 8.676 32.979 1.00 40.44 73 GLN A O 1
ATOM 549 N N . CYS A 1 74 ? 4.018 8.995 34.559 1.00 44.34 74 CYS A N 1
ATOM 550 C CA . CYS A 1 74 ? 2.984 8.298 33.820 1.00 44.34 74 CYS A CA 1
ATOM 551 C C . CYS A 1 74 ? 2.347 9.258 32.789 1.00 44.34 74 CYS A C 1
ATOM 553 O O . CYS A 1 74 ? 2.378 10.477 33.001 1.00 44.34 74 CYS A O 1
ATOM 555 N N . PRO A 1 75 ? 1.829 8.747 31.658 1.00 45.31 75 PRO A N 1
ATOM 556 C CA . PRO A 1 75 ? 1.095 9.542 30.679 1.00 45.31 75 PRO A CA 1
ATOM 557 C C . PRO A 1 75 ? -0.048 10.328 31.344 1.00 45.31 75 PRO A C 1
ATOM 559 O O . PRO A 1 75 ? -0.537 9.908 32.397 1.00 45.31 75 PRO A O 1
ATOM 562 N N . PRO A 1 76 ? -0.503 11.443 30.742 1.00 45.78 76 PRO A N 1
ATOM 563 C CA . PRO A 1 76 ? -1.602 12.259 31.274 1.00 45.78 76 PRO A CA 1
ATOM 564 C C . PRO A 1 76 ? -2.917 11.482 31.488 1.00 45.78 76 PRO A C 1
ATOM 566 O O . PRO A 1 76 ? -3.795 11.971 32.189 1.00 45.78 76 PRO A O 1
ATOM 569 N N . ASP A 1 77 ? -3.024 10.264 30.951 1.00 45.38 77 ASP A N 1
ATOM 570 C CA . ASP A 1 77 ? -4.204 9.397 31.005 1.00 45.38 77 ASP A CA 1
ATOM 571 C C . ASP A 1 77 ? -4.330 8.562 32.305 1.00 45.38 77 ASP A C 1
ATOM 573 O O . ASP A 1 77 ? -5.267 7.772 32.444 1.00 45.38 77 ASP A O 1
ATOM 577 N N . CYS A 1 78 ? -3.403 8.697 33.267 1.00 46.75 78 CYS A N 1
ATOM 578 C CA . CYS A 1 78 ? -3.406 7.920 34.515 1.00 46.75 78 CYS A CA 1
ATOM 579 C C . CYS A 1 78 ? -3.926 8.734 35.717 1.00 46.75 78 CYS A C 1
ATOM 581 O O . CYS A 1 78 ? -3.271 9.666 36.185 1.00 46.75 78 CYS A O 1
ATOM 583 N N . GLY A 1 79 ? -5.077 8.338 36.271 1.00 43.25 79 GLY A N 1
ATOM 584 C CA . GLY A 1 79 ? -5.540 8.801 37.584 1.00 43.25 79 GLY A CA 1
ATOM 585 C C . GLY A 1 79 ? -4.723 8.148 38.705 1.00 43.25 79 GLY A C 1
ATOM 586 O O . GLY A 1 79 ? -4.520 6.935 38.696 1.00 43.25 79 GLY A O 1
ATOM 587 N N . PHE A 1 80 ? -4.230 8.940 39.658 1.00 42.41 80 PHE A N 1
ATOM 588 C CA . PHE A 1 80 ? -3.436 8.446 40.785 1.00 42.41 80 PHE A CA 1
ATOM 589 C C . PHE A 1 80 ? -4.340 7.955 41.929 1.00 42.41 80 PHE A C 1
ATOM 591 O O . PHE A 1 80 ? -5.106 8.741 42.480 1.00 42.41 80 PHE A O 1
ATOM 598 N N . GLU A 1 81 ? -4.184 6.697 42.352 1.00 40.72 81 GLU A N 1
ATOM 599 C CA . GLU A 1 81 ? -4.451 6.282 43.738 1.00 40.72 81 GLU A CA 1
ATOM 600 C C . GLU A 1 81 ? -3.113 5.912 44.393 1.00 40.72 81 GLU A C 1
ATOM 602 O O . GLU A 1 81 ? -2.328 5.126 43.853 1.00 40.72 81 GLU A O 1
ATOM 607 N N . GLU A 1 82 ? -2.817 6.518 45.546 1.00 39.97 82 GLU A N 1
ATOM 608 C CA . GLU A 1 82 ? -1.608 6.234 46.319 1.00 39.97 82 GLU A CA 1
ATOM 609 C C . GLU A 1 82 ? -1.685 4.829 46.936 1.00 39.97 82 GLU A C 1
ATOM 611 O O . GLU A 1 82 ? -2.151 4.638 48.058 1.00 39.97 82 GLU A O 1
ATOM 616 N N . HIS A 1 83 ? -1.185 3.820 46.225 1.00 42.41 83 HIS A N 1
ATOM 617 C CA . HIS A 1 83 ? -0.862 2.535 46.835 1.00 42.41 83 HIS A CA 1
ATOM 618 C C . HIS A 1 83 ? 0.579 2.568 47.353 1.00 42.41 83 HIS A C 1
ATOM 620 O O . HIS A 1 83 ? 1.542 2.373 46.610 1.00 42.41 83 HIS A O 1
ATOM 626 N N . THR A 1 84 ? 0.717 2.783 48.663 1.00 42.03 84 THR A N 1
ATOM 627 C CA . THR A 1 84 ? 1.980 2.919 49.420 1.00 42.03 84 THR A CA 1
ATOM 628 C C . THR A 1 84 ? 2.950 1.730 49.312 1.00 42.03 84 THR A C 1
ATOM 630 O O . THR A 1 84 ? 4.086 1.832 49.770 1.00 42.03 84 THR A O 1
ATOM 633 N N . LEU A 1 85 ? 2.544 0.620 48.685 1.00 40.94 85 LEU A N 1
ATOM 634 C CA . LEU A 1 85 ? 3.335 -0.609 48.546 1.00 40.94 85 LEU A CA 1
ATOM 635 C C . LEU A 1 85 ? 3.889 -0.888 47.136 1.00 40.94 85 LEU A C 1
ATOM 637 O O . LEU A 1 85 ? 4.876 -1.609 47.044 1.00 40.94 85 LEU A O 1
ATOM 641 N N . TYR A 1 86 ? 3.310 -0.343 46.056 1.00 46.53 86 TYR A N 1
ATOM 642 C CA . TYR A 1 86 ? 3.639 -0.771 44.677 1.00 46.53 86 TYR A CA 1
ATOM 643 C C . TYR A 1 86 ? 3.997 0.364 43.703 1.00 46.53 86 TYR A C 1
ATOM 645 O O . TYR A 1 86 ? 4.229 0.116 42.521 1.00 46.53 86 TYR A O 1
ATOM 653 N N . GLY A 1 87 ? 4.095 1.605 44.185 1.00 46.47 87 GLY A N 1
ATOM 654 C CA . GLY A 1 87 ? 4.175 2.773 43.307 1.00 46.47 87 GLY A CA 1
ATOM 655 C C . GLY A 1 87 ? 2.826 3.055 42.628 1.00 46.47 87 GLY A C 1
ATOM 656 O O . GLY A 1 87 ? 1.872 2.292 42.798 1.00 46.47 87 GLY A O 1
ATOM 657 N N . PRO A 1 88 ? 2.699 4.172 41.893 1.00 49.88 88 PRO A N 1
ATOM 658 C CA . PRO A 1 88 ? 1.451 4.511 41.223 1.00 49.88 88 PRO A CA 1
ATOM 659 C C . PRO A 1 88 ? 1.156 3.471 40.137 1.00 49.88 88 PRO A C 1
ATOM 661 O O . PRO A 1 88 ? 1.851 3.394 39.123 1.00 49.88 88 PRO A O 1
ATOM 664 N N . MET A 1 89 ? 0.127 2.653 40.351 1.00 50.53 89 MET A N 1
ATOM 665 C CA . MET A 1 89 ? -0.417 1.807 39.295 1.00 50.53 89 MET A CA 1
ATOM 666 C C . MET A 1 89 ? -1.261 2.693 38.381 1.00 50.53 89 MET A C 1
ATOM 668 O O . MET A 1 89 ? -2.217 3.314 38.840 1.00 50.53 89 MET A O 1
ATOM 672 N N . CYS A 1 90 ? -0.919 2.756 37.092 1.00 61.75 90 CYS A N 1
ATOM 673 C CA . CYS A 1 90 ? -1.782 3.395 36.103 1.00 61.75 90 CYS A CA 1
ATOM 674 C C . CYS A 1 90 ? -3.093 2.616 36.016 1.00 61.75 90 CYS A C 1
ATOM 676 O O . CYS A 1 90 ? -3.150 1.530 35.435 1.00 61.75 90 CYS A O 1
ATOM 678 N N . LYS A 1 91 ? -4.145 3.178 36.608 1.00 73.38 91 LYS A N 1
ATOM 679 C CA . LYS A 1 91 ? -5.506 2.693 36.437 1.00 73.38 91 LYS A CA 1
ATOM 680 C C . LYS A 1 91 ? -6.138 3.472 35.281 1.00 73.38 91 LYS A C 1
ATOM 682 O O . LYS A 1 91 ? -6.143 4.704 35.338 1.00 73.38 91 LYS A O 1
ATOM 687 N N . PRO A 1 92 ? -6.639 2.796 34.232 1.00 80.94 92 PRO A N 1
ATOM 688 C CA . PRO A 1 92 ? -7.330 3.488 33.157 1.00 80.94 92 PRO A CA 1
ATOM 689 C C . PRO A 1 92 ? -8.548 4.222 33.722 1.00 80.94 92 PRO A C 1
ATOM 691 O O . PRO A 1 92 ? -9.243 3.712 34.602 1.00 80.94 92 PRO A O 1
ATOM 694 N N . THR A 1 93 ? -8.789 5.422 33.215 1.00 87.19 93 THR A N 1
ATOM 695 C CA . THR A 1 93 ? -10.005 6.198 33.465 1.00 87.19 93 THR A CA 1
ATOM 696 C C . THR A 1 93 ? -10.870 6.181 32.207 1.00 87.19 93 THR A C 1
ATOM 698 O O . THR A 1 93 ? -10.401 5.793 31.138 1.00 87.19 93 THR A O 1
ATOM 701 N N . ALA A 1 94 ? -12.131 6.606 32.310 1.00 90.25 94 ALA A N 1
ATOM 702 C CA . ALA A 1 94 ? -12.984 6.745 31.129 1.00 90.25 94 ALA A CA 1
ATOM 703 C C . ALA A 1 94 ? -12.366 7.692 30.086 1.00 90.25 94 ALA A C 1
ATOM 705 O O . ALA A 1 94 ? -12.216 7.309 28.931 1.00 90.25 94 ALA A O 1
ATOM 706 N N . GLU A 1 95 ? -11.905 8.864 30.528 1.00 91.25 95 GLU A N 1
ATOM 707 C CA . GLU A 1 95 ? -11.213 9.841 29.678 1.00 91.25 95 GLU A CA 1
ATOM 708 C C . GLU A 1 95 ? -9.932 9.256 29.069 1.00 91.25 95 GLU A C 1
ATOM 710 O O . GLU A 1 95 ? -9.728 9.346 27.862 1.00 91.25 95 GLU A O 1
ATOM 715 N N . GLY A 1 96 ? -9.120 8.564 29.875 1.00 88.31 96 GLY A N 1
ATOM 716 C CA . GLY A 1 96 ? -7.892 7.931 29.399 1.00 88.31 96 GLY A CA 1
ATOM 717 C C . GLY A 1 96 ? -8.136 6.833 28.362 1.00 88.31 96 GLY A C 1
ATOM 718 O O . GLY A 1 96 ? -7.320 6.644 27.464 1.00 88.31 96 GLY A O 1
ATOM 719 N N . CYS A 1 97 ? -9.262 6.113 28.434 1.00 92.94 97 CYS A N 1
ATOM 720 C CA . CYS A 1 97 ? -9.631 5.155 27.394 1.00 92.94 97 CYS A CA 1
ATOM 721 C C . CYS A 1 97 ? -9.979 5.859 26.080 1.00 92.94 97 CYS A C 1
ATOM 723 O O . CYS A 1 97 ? -9.508 5.416 25.036 1.00 92.94 97 CYS A O 1
ATOM 725 N N . GLU A 1 98 ? -10.728 6.962 26.118 1.00 92.94 98 GLU A N 1
ATOM 726 C CA . GLU A 1 98 ? -11.138 7.728 24.932 1.00 92.94 98 GLU A CA 1
ATOM 727 C C . GLU A 1 98 ? -9.963 8.417 24.218 1.00 92.94 98 GLU A C 1
ATOM 729 O O . GLU A 1 98 ? -9.945 8.502 22.990 1.00 92.94 98 GLU A O 1
ATOM 734 N N . THR A 1 99 ? -8.953 8.877 24.958 1.00 92.12 99 THR A N 1
ATOM 735 C CA . THR A 1 99 ? -7.763 9.534 24.387 1.00 92.12 99 THR A CA 1
ATOM 736 C C . THR A 1 99 ? -6.657 8.556 23.994 1.00 92.12 99 THR A C 1
ATOM 738 O O . THR A 1 99 ? -5.738 8.935 23.261 1.00 92.12 99 THR A O 1
ATOM 741 N N . SER A 1 100 ? -6.743 7.297 24.440 1.00 89.44 100 SER A N 1
ATOM 742 C CA . SER A 1 100 ? -5.687 6.304 24.247 1.00 89.44 100 SER A CA 1
ATOM 743 C C . SER A 1 100 ? -5.393 5.987 22.778 1.00 89.44 100 SER A C 1
ATOM 745 O O . SER A 1 100 ? -6.262 5.984 21.902 1.00 89.44 100 SER A O 1
ATOM 747 N N . GLU A 1 101 ? -4.151 5.584 22.513 1.00 93.69 101 GLU A N 1
ATOM 748 C CA . GLU A 1 101 ? -3.754 5.047 21.208 1.00 93.69 101 GLU A CA 1
ATOM 749 C C . GLU A 1 101 ? -4.566 3.792 20.833 1.00 93.69 101 GLU A C 1
ATOM 751 O O . GLU A 1 101 ? -4.908 3.601 19.667 1.00 93.69 101 GLU A O 1
ATOM 756 N N . ALA A 1 102 ? -4.933 2.963 21.817 1.00 94.12 102 ALA A N 1
ATOM 757 C CA . ALA A 1 102 ? -5.765 1.777 21.609 1.00 94.12 102 ALA A CA 1
ATOM 758 C C . ALA A 1 102 ? -7.198 2.133 21.172 1.00 94.12 102 ALA A C 1
ATOM 760 O O . ALA A 1 102 ? -7.804 1.410 20.379 1.00 94.12 102 ALA A O 1
ATOM 761 N N . CYS A 1 103 ? -7.743 3.257 21.640 1.00 95.56 103 CYS A N 1
ATOM 762 C CA . CYS A 1 103 ? -8.991 3.803 21.118 1.00 95.56 103 CYS A CA 1
ATOM 763 C C . CYS A 1 103 ? -8.834 4.256 19.663 1.00 95.56 103 CYS A C 1
ATOM 765 O O . CYS A 1 103 ? -9.569 3.790 18.792 1.00 95.56 103 CYS A O 1
ATOM 767 N N . GLN A 1 104 ? -7.818 5.075 19.375 1.00 97.00 104 GLN A N 1
ATOM 768 C CA . GLN A 1 104 ? -7.587 5.606 18.027 1.00 97.00 104 GLN A CA 1
ATOM 769 C C . GLN A 1 104 ? -7.283 4.517 16.990 1.00 97.00 104 GLN A C 1
ATOM 771 O O . GLN A 1 104 ? -7.673 4.642 15.828 1.00 97.00 104 GLN A O 1
ATOM 776 N N . LYS A 1 105 ? -6.572 3.452 17.368 1.00 96.81 105 LYS A N 1
ATOM 777 C CA . LYS A 1 105 ? -6.191 2.372 16.448 1.00 96.81 105 LYS A CA 1
ATOM 778 C C . LYS A 1 105 ? -7.248 1.285 16.344 1.00 96.81 105 LYS A C 1
ATOM 780 O O . LYS A 1 105 ? -7.642 0.954 15.228 1.00 96.81 105 LYS A O 1
ATOM 785 N N . ASP A 1 106 ? -7.725 0.787 17.483 1.00 94.88 106 ASP A N 1
ATOM 786 C CA . ASP A 1 106 ? -8.496 -0.460 17.573 1.00 94.88 106 ASP A CA 1
ATOM 787 C C . ASP A 1 106 ? -9.942 -0.260 18.054 1.00 94.88 106 ASP A C 1
ATOM 789 O O . ASP A 1 106 ? -10.697 -1.227 18.149 1.00 94.88 106 ASP A O 1
ATOM 793 N N . GLY A 1 107 ? -10.342 0.973 18.383 1.00 97.00 107 GLY A N 1
ATOM 794 C CA . GLY A 1 107 ? -11.682 1.287 18.883 1.00 97.00 107 GLY A CA 1
ATOM 795 C C . GLY A 1 107 ? -11.913 0.926 20.353 1.00 97.00 107 GLY A C 1
ATOM 796 O O . GLY A 1 107 ? -13.060 0.827 20.793 1.00 97.00 107 GLY A O 1
ATOM 797 N N . THR A 1 108 ? -10.842 0.728 21.130 1.00 96.25 108 THR A N 1
ATOM 798 C CA . THR A 1 108 ? -10.889 0.413 22.573 1.00 96.25 108 THR A CA 1
ATOM 799 C C . THR A 1 108 ? -11.146 1.665 23.427 1.00 96.25 108 THR A C 1
ATOM 801 O O . THR A 1 108 ? -10.328 2.037 24.263 1.00 96.25 108 THR A O 1
ATOM 804 N N . CYS A 1 109 ? -12.266 2.345 23.181 1.00 96.25 109 CYS A N 1
ATOM 805 C CA . CYS A 1 109 ? -12.574 3.657 23.764 1.00 96.25 109 CYS A CA 1
ATOM 806 C C . CYS A 1 109 ? -13.499 3.603 24.989 1.00 96.25 109 CYS A C 1
ATOM 808 O O . CYS A 1 109 ? -13.607 4.574 25.724 1.00 96.25 109 CYS A O 1
ATOM 810 N N . GLY A 1 110 ? -14.202 2.491 25.213 1.00 94.19 110 GLY A N 1
ATOM 811 C CA . GLY A 1 110 ? -15.122 2.351 26.341 1.00 94.19 110 GLY A CA 1
ATOM 812 C C . GLY A 1 110 ? -14.393 2.047 27.647 1.00 94.19 110 GLY A C 1
ATOM 813 O O . GLY A 1 110 ? -13.289 1.515 27.632 1.00 94.19 110 GLY A O 1
ATOM 814 N N . PHE A 1 111 ? -15.039 2.302 28.783 1.00 94.69 111 PHE A N 1
ATOM 815 C CA . PHE A 1 111 ? -14.507 1.976 30.106 1.00 94.69 111 PHE A CA 1
ATOM 816 C C . PHE A 1 111 ? -15.478 1.088 30.883 1.00 94.69 111 PHE A C 1
ATOM 818 O O . PHE A 1 111 ? -16.635 1.450 31.101 1.00 94.69 111 PHE A O 1
ATOM 825 N N . PHE A 1 112 ? -15.017 -0.097 31.287 1.00 92.81 112 PHE A N 1
ATOM 826 C CA . PHE A 1 112 ? -15.824 -1.066 32.024 1.00 92.81 112 PHE A CA 1
ATOM 827 C C . PHE A 1 112 ? -14.955 -1.935 32.937 1.00 92.81 112 PHE A C 1
ATOM 829 O O . PHE A 1 112 ? -13.950 -2.489 32.494 1.00 92.81 112 PHE A O 1
ATOM 836 N N . ASN A 1 113 ? -15.365 -2.095 34.201 1.00 90.69 113 ASN A N 1
ATOM 837 C CA . ASN A 1 113 ? -14.656 -2.888 35.216 1.00 90.69 113 ASN A CA 1
ATOM 838 C C . ASN A 1 113 ? -13.149 -2.586 35.276 1.00 90.69 113 ASN A C 1
ATOM 840 O O . ASN A 1 113 ? -12.323 -3.498 35.198 1.00 90.69 113 ASN A O 1
ATOM 844 N N . ASP A 1 114 ? -12.809 -1.300 35.400 1.00 86.00 114 ASP A N 1
ATOM 845 C CA . ASP A 1 114 ? -11.432 -0.809 35.526 1.00 86.00 114 ASP A CA 1
ATOM 846 C C . ASP A 1 114 ? -10.528 -1.146 34.330 1.00 86.00 114 ASP A C 1
ATOM 848 O O . ASP A 1 114 ? -9.315 -1.317 34.470 1.00 86.00 114 ASP A O 1
ATOM 852 N N . ARG A 1 115 ? -11.121 -1.276 33.138 1.00 90.38 115 ARG A N 1
ATOM 853 C CA . ARG A 1 115 ? -10.420 -1.597 31.891 1.00 90.38 115 ARG A CA 1
ATOM 854 C C . ARG A 1 115 ? -11.007 -0.829 30.720 1.00 90.38 115 ARG A C 1
ATOM 856 O O . ARG A 1 115 ? -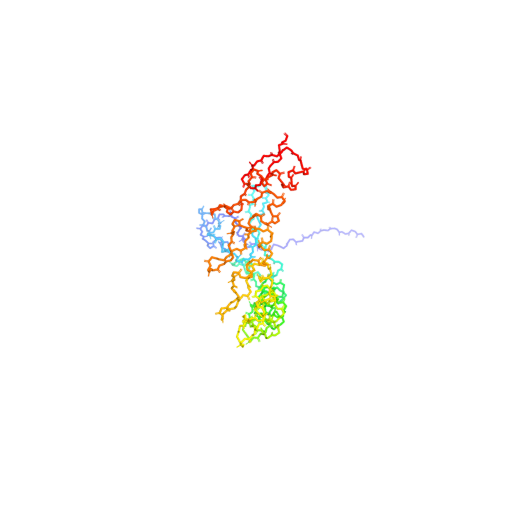12.216 -0.599 30.664 1.00 90.38 115 ARG A O 1
ATOM 863 N N . CYS A 1 116 ? -10.152 -0.518 29.753 1.00 94.00 116 CYS A N 1
ATOM 864 C CA . CYS A 1 116 ? -10.613 -0.056 28.455 1.00 94.00 116 CYS A CA 1
ATOM 865 C C . CYS A 1 116 ? -11.180 -1.235 27.658 1.00 94.00 116 CYS A C 1
ATOM 867 O O . CYS A 1 116 ? -10.600 -2.324 27.627 1.00 94.00 116 CYS A O 1
ATOM 869 N N . VAL A 1 117 ? -12.329 -1.023 27.030 1.00 96.12 117 VAL A N 1
ATOM 870 C CA . VAL A 1 117 ? -13.059 -2.014 26.243 1.00 96.12 117 VAL A CA 1
ATOM 871 C C . VAL A 1 117 ? -13.444 -1.427 24.895 1.00 96.12 117 VAL A C 1
ATOM 873 O O . VAL A 1 117 ? -13.596 -0.219 24.736 1.00 96.12 117 VAL A O 1
ATOM 876 N N . VAL A 1 118 ? -13.618 -2.294 23.906 1.00 97.56 118 VAL A N 1
ATOM 877 C CA . VAL A 1 118 ? -14.131 -1.882 22.600 1.00 97.56 118 VAL A CA 1
ATOM 878 C C . VAL A 1 118 ? -15.593 -1.465 22.732 1.00 97.56 118 VAL A C 1
ATOM 880 O O . VAL A 1 118 ? -16.376 -2.140 23.403 1.00 97.56 118 VAL A O 1
ATOM 883 N N . ASN A 1 119 ? -15.969 -0.372 22.078 1.00 97.31 119 ASN A N 1
ATOM 884 C CA . ASN A 1 119 ? -17.353 0.077 21.970 1.00 97.31 119 ASN A CA 1
ATOM 885 C C . ASN A 1 119 ? -17.683 0.485 20.520 1.00 97.31 119 ASN A C 1
ATOM 887 O O . ASN A 1 119 ? -16.810 0.541 19.656 1.00 97.31 119 ASN A O 1
ATOM 891 N N . ALA A 1 120 ? -18.964 0.734 20.239 1.00 97.75 120 ALA A N 1
ATOM 892 C CA . ALA A 1 120 ? -19.428 1.023 18.881 1.00 97.75 120 ALA A CA 1
ATOM 893 C C . ALA A 1 120 ? -18.837 2.318 18.300 1.00 97.75 120 ALA A C 1
ATOM 895 O O . ALA A 1 120 ? -18.385 2.318 17.158 1.00 97.75 120 ALA A O 1
ATOM 896 N N . GLU A 1 121 ? -18.803 3.388 19.095 1.00 97.12 121 GLU A N 1
ATOM 897 C CA . GLU A 1 121 ? -18.260 4.686 18.681 1.00 97.12 121 GLU A CA 1
ATOM 898 C C . GLU A 1 121 ? -16.759 4.607 18.380 1.00 97.12 121 GLU A C 1
ATOM 900 O O . GLU A 1 121 ? -16.295 5.099 17.348 1.00 97.12 121 GLU A O 1
ATOM 905 N N . GLY A 1 122 ? -16.014 3.897 19.230 1.00 97.56 122 GLY A N 1
ATOM 906 C CA . GLY A 1 122 ? -14.604 3.623 19.019 1.00 97.56 122 GLY A CA 1
ATOM 907 C C . GLY A 1 122 ? -14.353 2.867 17.725 1.00 97.56 122 GLY A C 1
ATOM 908 O O . GLY A 1 122 ? -13.488 3.265 16.951 1.00 97.56 122 GLY A O 1
ATOM 909 N N . CYS A 1 123 ? -15.142 1.830 17.429 1.00 98.44 123 CYS A N 1
ATOM 910 C CA . CYS A 1 123 ? -15.007 1.117 16.162 1.00 98.44 123 CYS A CA 1
ATOM 911 C C . CYS A 1 123 ? -15.202 2.042 14.961 1.00 98.44 123 CYS A C 1
ATOM 913 O O . CYS A 1 123 ? -14.349 2.038 14.078 1.00 98.44 123 CYS A O 1
ATOM 915 N N . SER A 1 124 ? -16.250 2.872 14.939 1.00 97.94 124 SER A N 1
ATOM 916 C CA . SER A 1 124 ? -16.515 3.777 13.811 1.00 97.94 124 SER A CA 1
ATOM 917 C C . SER A 1 124 ? -15.448 4.854 13.596 1.00 97.94 124 SER A C 1
ATOM 919 O O . SER A 1 124 ? -15.241 5.267 12.459 1.00 97.94 124 SER A O 1
ATOM 921 N N . ASN A 1 125 ? -14.758 5.284 14.655 1.00 97.56 125 ASN A N 1
ATOM 922 C CA . ASN A 1 125 ? -13.760 6.359 14.590 1.00 97.56 125 ASN A CA 1
ATOM 923 C C . ASN A 1 125 ? -12.310 5.848 14.548 1.00 97.56 125 ASN A C 1
ATOM 925 O O . ASN A 1 125 ? -11.373 6.639 14.440 1.00 97.56 125 ASN A O 1
ATOM 929 N N . SER A 1 126 ? -12.116 4.533 14.645 1.00 98.19 126 SER A N 1
ATOM 930 C CA . SER A 1 126 ? -10.792 3.922 14.681 1.00 98.19 126 SER A CA 1
ATOM 931 C C . SER A 1 126 ? -10.084 3.951 13.324 1.00 98.19 126 SER A C 1
ATOM 933 O O . SER A 1 126 ? -10.693 3.877 12.252 1.00 98.19 126 SER A O 1
ATOM 935 N N . THR A 1 127 ? -8.755 3.931 13.371 1.00 98.38 127 THR A N 1
ATOM 936 C CA . THR A 1 127 ? -7.907 3.701 12.196 1.00 98.38 127 THR A CA 1
ATOM 937 C C . THR A 1 127 ? -8.213 2.340 11.570 1.00 98.38 127 THR A C 1
ATOM 939 O O . THR A 1 127 ? -8.219 2.224 10.350 1.00 98.38 127 THR A O 1
ATOM 942 N N . ALA A 1 128 ? -8.538 1.318 12.371 1.00 98.00 128 ALA A N 1
ATOM 943 C CA . ALA A 1 128 ? -8.973 0.018 11.867 1.00 98.00 128 ALA A CA 1
ATOM 944 C C . ALA A 1 128 ? -10.261 0.098 11.024 1.00 98.00 128 ALA A C 1
ATOM 946 O O . ALA A 1 128 ? -10.404 -0.643 10.052 1.00 98.00 128 ALA A O 1
ATOM 947 N N . CYS A 1 129 ? -11.193 1.000 11.334 1.00 98.44 129 CYS A N 1
ATOM 948 C CA . CYS A 1 129 ? -12.329 1.267 10.453 1.00 98.44 129 CYS A CA 1
ATOM 949 C C . CYS A 1 129 ? -11.887 1.957 9.160 1.00 98.44 129 CYS A C 1
ATOM 951 O O . CYS A 1 129 ? -12.196 1.463 8.076 1.00 98.44 129 CYS A O 1
ATOM 953 N N . ALA A 1 130 ? -11.108 3.035 9.264 1.00 98.44 130 ALA A N 1
ATOM 954 C CA . ALA A 1 130 ? -10.667 3.803 8.103 1.00 98.44 130 ALA A CA 1
ATOM 955 C C . ALA A 1 130 ? -9.783 2.992 7.135 1.00 98.44 130 ALA A C 1
ATOM 957 O O . ALA A 1 130 ? -9.902 3.139 5.923 1.00 98.44 130 ALA A O 1
ATOM 958 N N . GLU A 1 131 ? -8.900 2.130 7.640 1.00 98.25 131 GLU A N 1
ATOM 959 C CA . GLU A 1 131 ? -7.935 1.381 6.828 1.00 98.25 131 GLU A CA 1
ATOM 960 C C . GLU A 1 131 ? -8.408 -0.040 6.492 1.00 98.25 131 GLU A C 1
ATOM 962 O O . GLU A 1 131 ? -8.288 -0.432 5.332 1.00 98.25 131 GLU A O 1
ATOM 967 N N . ASP A 1 132 ? -9.014 -0.776 7.434 1.00 97.44 132 ASP A N 1
ATOM 968 C CA . ASP A 1 132 ? -9.422 -2.182 7.236 1.00 97.44 132 ASP A CA 1
ATOM 969 C C . ASP A 1 132 ? -10.939 -2.374 7.049 1.00 97.44 132 ASP A C 1
ATOM 971 O O . ASP A 1 132 ? -11.396 -3.496 6.819 1.00 97.44 132 ASP A O 1
ATOM 975 N N . GLY A 1 133 ? -11.749 -1.325 7.217 1.00 98.12 133 GLY A N 1
ATOM 976 C CA . GLY A 1 133 ? -13.209 -1.409 7.144 1.00 98.12 133 GLY A CA 1
ATOM 977 C C . GLY A 1 133 ? -13.888 -2.007 8.381 1.00 98.12 133 GLY A C 1
ATOM 978 O O . GLY A 1 133 ? -15.081 -2.321 8.328 1.00 98.12 133 GLY A O 1
ATOM 979 N N . LYS A 1 134 ? -13.165 -2.172 9.501 1.00 98.25 134 LYS A N 1
ATOM 980 C CA . LYS A 1 134 ? -13.668 -2.722 10.778 1.00 98.25 134 LYS A CA 1
ATOM 981 C C . LYS A 1 134 ? -14.505 -1.712 11.574 1.00 98.25 134 LYS A C 1
ATOM 983 O O . LYS A 1 134 ? -14.165 -1.348 12.692 1.00 98.25 134 LYS A O 1
ATOM 988 N N . CYS A 1 135 ? -15.601 -1.249 10.989 1.00 98.31 135 CYS A N 1
ATOM 989 C CA . CYS A 1 135 ? -16.403 -0.152 11.538 1.00 98.31 135 CYS A CA 1
ATOM 990 C C . CYS A 1 135 ? -17.571 -0.601 12.434 1.00 98.31 135 CYS A C 1
ATOM 992 O O . CYS A 1 135 ? -18.210 0.229 13.071 1.00 98.31 135 CYS A O 1
ATOM 994 N N . GLY A 1 136 ? -17.899 -1.895 12.463 1.00 97.81 136 GLY A N 1
ATOM 995 C CA . GLY A 1 136 ? -19.009 -2.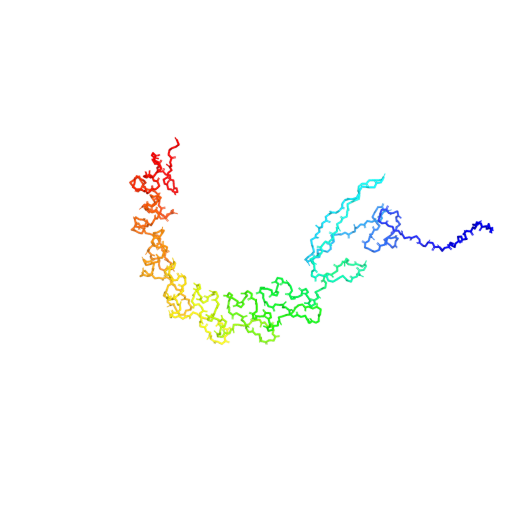438 13.250 1.00 97.81 136 GLY A CA 1
ATOM 996 C C . GLY A 1 136 ? -18.558 -2.947 14.614 1.00 97.81 136 GLY A C 1
ATOM 997 O O . GLY A 1 136 ? -17.389 -3.257 14.799 1.00 97.81 136 GLY A O 1
ATOM 998 N N . PHE A 1 137 ? -19.487 -3.110 15.554 1.00 97.81 137 PHE A N 1
ATOM 999 C CA . PHE A 1 137 ? -19.216 -3.675 16.877 1.00 97.81 137 PHE A CA 1
ATOM 1000 C C . PHE A 1 137 ? -20.143 -4.858 17.159 1.00 97.81 137 PHE A C 1
ATOM 1002 O O . PHE A 1 137 ? -21.355 -4.754 16.988 1.00 97.81 137 PHE A O 1
ATOM 1009 N N . ASN A 1 138 ? -19.579 -5.982 17.608 1.00 96.62 138 ASN A N 1
ATOM 1010 C CA . ASN A 1 138 ? -20.338 -7.206 17.905 1.00 96.62 138 ASN A CA 1
ATOM 1011 C C . ASN A 1 138 ? -20.508 -7.494 19.409 1.00 96.62 138 ASN A C 1
ATOM 1013 O O . ASN A 1 138 ? -20.873 -8.609 19.777 1.00 96.62 138 ASN A O 1
ATOM 1017 N N . GLY A 1 139 ? -20.187 -6.534 20.280 1.00 93.94 139 GLY A N 1
ATOM 1018 C CA . GLY A 1 139 ? -20.171 -6.727 21.734 1.00 93.94 139 GLY A CA 1
ATOM 1019 C C . GLY A 1 139 ? -18.793 -7.061 22.312 1.00 93.94 139 GLY A C 1
ATOM 1020 O O . GLY A 1 139 ? -18.610 -6.963 23.523 1.00 93.94 139 GLY A O 1
ATOM 1021 N N . ARG A 1 140 ? -17.813 -7.433 21.477 1.00 94.56 140 ARG A N 1
ATOM 1022 C CA . ARG A 1 140 ? -16.463 -7.811 21.930 1.00 94.56 140 ARG A CA 1
ATOM 1023 C C . ARG A 1 140 ? -15.330 -7.177 21.131 1.00 94.56 140 ARG A C 1
ATOM 1025 O O . ARG A 1 140 ? -14.270 -6.928 21.692 1.00 94.56 140 ARG A O 1
ATOM 1032 N N . SER A 1 141 ? -15.525 -6.958 19.838 1.00 96.81 141 SER A N 1
ATOM 1033 C CA . SER A 1 141 ? -14.484 -6.465 18.939 1.00 96.81 141 SER A CA 1
ATOM 1034 C C . SER A 1 141 ? -15.072 -5.646 17.802 1.00 96.81 141 SER A C 1
ATOM 1036 O O . SER A 1 141 ? -16.253 -5.790 17.462 1.00 96.81 141 SER A O 1
ATOM 1038 N N . CYS A 1 142 ? -14.214 -4.852 17.168 1.00 98.38 142 CYS A N 1
ATOM 1039 C CA . CYS A 1 142 ? -14.548 -4.223 15.906 1.00 98.38 142 CYS A CA 1
ATOM 1040 C C . CYS A 1 142 ? -14.560 -5.260 14.781 1.00 98.38 142 CYS A C 1
ATOM 1042 O O . CYS A 1 142 ? -13.651 -6.087 14.666 1.00 98.38 142 CYS A O 1
ATOM 1044 N N . ILE A 1 143 ? -15.614 -5.241 13.972 1.00 98.38 143 ILE A N 1
ATOM 1045 C CA . ILE A 1 143 ? -15.848 -6.176 12.875 1.00 98.38 143 ILE A CA 1
ATOM 1046 C C . ILE A 1 143 ? -16.038 -5.425 11.556 1.00 98.38 143 ILE A C 1
ATOM 1048 O O . ILE A 1 143 ? -16.557 -4.303 11.555 1.00 98.38 143 ILE A O 1
ATOM 1052 N N . PRO A 1 144 ? -15.642 -6.023 10.421 1.00 98.38 144 PRO A N 1
ATOM 1053 C CA . PRO A 1 144 ? -15.929 -5.461 9.113 1.00 98.38 144 PRO A CA 1
ATOM 1054 C C . PRO A 1 144 ? -17.427 -5.289 8.864 1.00 98.38 144 PRO A C 1
ATOM 1056 O O . PRO A 1 144 ? -18.238 -6.115 9.285 1.00 98.38 144 PRO A O 1
ATOM 1059 N N . THR A 1 145 ? -17.789 -4.231 8.146 1.00 98.38 145 THR A N 1
ATOM 1060 C CA . THR A 1 145 ? -19.152 -4.012 7.646 1.00 98.38 145 THR A CA 1
ATOM 1061 C C . THR A 1 145 ? -19.123 -3.809 6.139 1.00 98.38 145 THR A C 1
ATOM 1063 O O . THR A 1 145 ? -18.087 -3.464 5.578 1.00 98.38 145 THR A O 1
ATOM 1066 N N . GLN A 1 146 ? -20.265 -3.982 5.469 1.00 97.75 146 GLN A N 1
ATOM 1067 C CA . GLN A 1 146 ? -20.369 -3.723 4.029 1.00 97.75 146 GLN A CA 1
ATOM 1068 C C . GLN A 1 146 ? -19.903 -2.303 3.670 1.00 97.75 146 GLN A C 1
ATOM 1070 O O . GLN A 1 146 ? -19.106 -2.136 2.749 1.00 97.75 146 GLN A O 1
ATOM 1075 N N . GLN A 1 147 ? -20.378 -1.298 4.415 1.00 97.81 147 GLN A N 1
ATOM 1076 C CA . GLN A 1 147 ? -19.998 0.098 4.200 1.00 97.81 147 GLN A CA 1
ATOM 1077 C C . GLN A 1 147 ? -18.517 0.328 4.524 1.00 97.81 147 GLN A C 1
ATOM 1079 O O . GLN A 1 147 ? -17.793 0.878 3.696 1.00 97.81 147 GLN A O 1
ATOM 1084 N N . GLY A 1 148 ? -18.051 -0.181 5.671 1.00 98.12 148 GLY A N 1
ATOM 1085 C CA . GLY A 1 148 ? -16.657 -0.064 6.089 1.00 98.12 148 GLY A CA 1
ATOM 1086 C C . GLY A 1 148 ? -15.697 -0.649 5.057 1.00 98.12 148 GLY A C 1
ATOM 1087 O O . GLY A 1 148 ? -14.742 0.015 4.671 1.00 98.12 148 GLY A O 1
ATOM 1088 N N . CYS A 1 149 ? -15.981 -1.840 4.522 1.00 98.31 149 CYS A N 1
ATOM 1089 C CA . CYS A 1 149 ? -15.168 -2.420 3.456 1.00 98.31 149 CYS A CA 1
ATOM 1090 C C . CYS A 1 149 ? -15.127 -1.509 2.225 1.00 98.31 149 CYS A C 1
ATOM 1092 O O . CYS A 1 149 ? -14.039 -1.237 1.730 1.00 98.31 149 CYS A O 1
ATOM 1094 N N . SER A 1 150 ? -16.267 -0.983 1.764 1.00 97.25 150 SER A N 1
ATOM 1095 C CA . SER A 1 150 ? -16.323 -0.141 0.559 1.00 97.25 150 SER A CA 1
ATOM 1096 C C . SER A 1 150 ? -15.656 1.234 0.695 1.00 97.25 150 SER A C 1
ATOM 1098 O O . SER A 1 150 ? -15.215 1.790 -0.308 1.00 97.25 150 SER A O 1
ATOM 1100 N N . GLU A 1 151 ? -15.565 1.773 1.910 1.00 97.31 151 GLU A N 1
ATOM 1101 C CA . GLU A 1 151 ? -14.989 3.099 2.185 1.00 97.31 151 GLU A CA 1
ATOM 1102 C C . GLU A 1 151 ? -13.538 3.023 2.695 1.00 97.31 151 GLU A C 1
ATOM 1104 O O . GLU A 1 151 ? -12.850 4.040 2.770 1.00 97.31 151 GLU A O 1
ATOM 1109 N N . SER A 1 152 ? -13.051 1.816 3.001 1.00 98.19 152 SER A N 1
ATOM 1110 C CA . SER A 1 152 ? -11.733 1.602 3.598 1.00 98.19 152 SER A CA 1
ATOM 1111 C C . SER A 1 152 ? -10.547 1.948 2.687 1.00 98.19 152 SER A C 1
ATOM 1113 O O . SER A 1 152 ? -10.576 1.840 1.453 1.00 98.19 152 SER A O 1
ATOM 1115 N N . GLY A 1 153 ? -9.418 2.254 3.326 1.00 98.12 153 GLY A N 1
ATOM 1116 C CA . GLY A 1 153 ? -8.106 2.329 2.697 1.00 98.12 153 GLY A CA 1
ATOM 1117 C C . GLY A 1 153 ? -7.759 1.046 1.939 1.00 98.12 153 GLY A C 1
ATOM 1118 O O . GLY A 1 153 ? -7.318 1.127 0.791 1.00 98.12 153 GLY A O 1
ATOM 1119 N N . ALA A 1 154 ? -8.027 -0.128 2.516 1.00 97.31 154 ALA A N 1
ATOM 1120 C CA . ALA A 1 154 ? -7.813 -1.427 1.883 1.00 97.31 154 ALA A CA 1
ATOM 1121 C C . ALA A 1 154 ? -8.622 -1.601 0.586 1.00 97.31 154 ALA A C 1
ATOM 1123 O O . ALA A 1 154 ? -8.108 -2.146 -0.393 1.00 97.31 154 ALA A O 1
ATOM 1124 N N . CYS A 1 155 ? -9.850 -1.082 0.515 1.00 97.50 155 CYS A N 1
ATOM 1125 C CA . CYS A 1 155 ? -10.610 -1.054 -0.733 1.00 97.50 155 CYS A CA 1
ATOM 1126 C C . CYS A 1 155 ? -9.899 -0.240 -1.817 1.00 97.50 155 CYS A C 1
ATOM 1128 O O . CYS A 1 155 ? -9.635 -0.746 -2.908 1.00 97.50 155 CYS A O 1
ATOM 1130 N N . THR A 1 156 ? -9.516 1.000 -1.515 1.00 97.25 156 THR A N 1
ATOM 1131 C CA . THR A 1 156 ? -8.880 1.874 -2.515 1.00 97.25 156 THR A CA 1
ATOM 1132 C C . THR A 1 156 ? -7.476 1.408 -2.913 1.00 97.25 156 THR A C 1
ATOM 1134 O O . THR A 1 156 ? -7.076 1.543 -4.073 1.00 97.25 156 THR A O 1
ATOM 1137 N N . LYS A 1 157 ? -6.704 0.865 -1.965 1.00 97.31 157 LYS A N 1
ATOM 1138 C CA . LYS A 1 157 ? -5.307 0.459 -2.163 1.00 97.31 157 LYS A CA 1
ATOM 1139 C C . LYS A 1 157 ? -5.202 -0.931 -2.787 1.00 97.31 157 LYS A C 1
ATOM 1141 O O . LYS A 1 157 ? -4.425 -1.097 -3.724 1.00 97.31 157 LYS A O 1
ATOM 1146 N N . GLU A 1 158 ? -5.991 -1.889 -2.303 1.00 95.69 158 GLU A N 1
ATOM 1147 C CA . GLU A 1 158 ? -5.847 -3.325 -2.597 1.00 95.69 158 GLU A CA 1
ATOM 1148 C C . GLU A 1 158 ? -7.062 -3.947 -3.296 1.00 95.69 158 GLU A C 1
ATOM 1150 O O . GLU A 1 158 ? -7.009 -5.108 -3.687 1.00 95.69 158 GLU A O 1
ATOM 1155 N N . GLY A 1 159 ? -8.169 -3.216 -3.445 1.00 96.56 159 GLY A N 1
ATOM 1156 C CA . GLY A 1 159 ? -9.398 -3.741 -4.046 1.00 96.56 159 GLY A CA 1
ATOM 1157 C C . GLY A 1 159 ? -10.265 -4.579 -3.096 1.00 96.56 159 GLY A C 1
ATOM 1158 O O . GLY A 1 159 ? -11.202 -5.238 -3.550 1.00 96.56 159 GLY A O 1
ATOM 1159 N N . ARG A 1 160 ? -10.000 -4.559 -1.779 1.00 96.88 160 ARG A N 1
ATOM 1160 C CA . ARG A 1 160 ? -10.783 -5.271 -0.743 1.00 96.88 160 ARG A CA 1
ATOM 1161 C C . ARG A 1 160 ? -12.104 -4.564 -0.392 1.00 96.88 160 ARG A C 1
ATOM 1163 O O . ARG A 1 160 ? -12.360 -4.258 0.766 1.00 96.88 160 ARG A O 1
ATOM 1170 N N . CYS A 1 161 ? -12.933 -4.265 -1.386 1.00 97.44 161 CYS A N 1
ATOM 1171 C CA . CYS A 1 161 ? -14.173 -3.502 -1.182 1.00 97.44 161 CYS A CA 1
ATOM 1172 C C . CYS A 1 161 ? -15.417 -4.377 -0.960 1.00 97.44 161 CYS A C 1
ATOM 1174 O O . CYS A 1 161 ? -16.461 -3.868 -0.555 1.00 97.44 161 CYS A O 1
ATOM 1176 N N . GLY A 1 162 ? -15.343 -5.678 -1.260 1.00 95.88 162 GLY A N 1
ATOM 1177 C CA . GLY A 1 162 ? -16.449 -6.606 -1.036 1.00 95.88 162 GLY A CA 1
ATOM 1178 C C . GLY A 1 162 ? -16.554 -7.006 0.434 1.00 95.88 162 GLY A C 1
ATOM 1179 O O . GLY A 1 162 ? -15.574 -6.934 1.168 1.00 95.88 162 GLY A O 1
ATOM 1180 N N . PHE A 1 163 ? -17.718 -7.489 0.863 1.00 97.06 163 PHE A N 1
ATOM 1181 C CA . PHE A 1 163 ? -17.921 -8.046 2.201 1.00 97.06 163 PHE A CA 1
ATOM 1182 C C . PHE A 1 163 ? -18.675 -9.370 2.094 1.00 97.06 163 PHE A C 1
ATOM 1184 O O . PHE A 1 163 ? -19.686 -9.461 1.401 1.00 97.06 163 PHE A O 1
ATOM 1191 N N . ASN A 1 164 ? -18.175 -10.410 2.764 1.00 95.50 164 ASN A N 1
ATOM 1192 C CA . ASN A 1 164 ? -18.756 -11.758 2.707 1.00 95.50 164 ASN A CA 1
ATOM 1193 C C . ASN A 1 164 ? -19.509 -12.165 3.987 1.00 95.50 164 ASN A C 1
ATOM 1195 O O . ASN A 1 164 ? -19.784 -13.346 4.185 1.00 95.50 164 ASN A O 1
ATOM 1199 N N . GLY A 1 165 ? -19.796 -11.212 4.879 1.00 93.94 165 GLY A N 1
ATOM 1200 C CA . GLY A 1 165 ? -20.409 -11.473 6.184 1.00 93.94 165 GLY A CA 1
ATOM 1201 C C . GLY A 1 165 ? -19.413 -11.591 7.341 1.00 93.94 165 GLY A C 1
ATOM 1202 O O . GLY A 1 165 ? -19.827 -11.495 8.493 1.00 93.94 165 GLY A O 1
ATOM 1203 N N . ALA A 1 166 ? -18.116 -11.755 7.060 1.00 94.94 166 ALA A N 1
ATOM 1204 C CA . ALA A 1 166 ? -17.081 -11.866 8.091 1.00 94.94 166 ALA A CA 1
ATOM 1205 C C . ALA A 1 166 ? -15.871 -10.960 7.838 1.00 94.94 166 ALA A C 1
ATOM 1207 O O . ALA A 1 166 ? -15.335 -10.372 8.776 1.00 94.94 166 ALA A O 1
ATOM 1208 N N . ILE A 1 167 ? -15.433 -10.847 6.583 1.00 96.25 167 ILE A N 1
ATOM 1209 C CA . ILE A 1 167 ? -14.221 -10.118 6.203 1.00 96.25 167 ILE A CA 1
ATOM 1210 C C . ILE A 1 167 ? -14.444 -9.260 4.960 1.00 96.25 167 ILE A C 1
ATOM 1212 O O . ILE A 1 167 ? -15.330 -9.538 4.144 1.00 96.25 167 ILE A O 1
ATOM 1216 N N . CYS A 1 168 ? -13.600 -8.239 4.808 1.00 98.00 168 CYS A N 1
ATOM 1217 C CA . CYS A 1 168 ? -13.472 -7.530 3.545 1.00 98.00 168 CYS A CA 1
ATOM 1218 C C . CYS A 1 168 ? -12.734 -8.413 2.533 1.00 98.00 168 CYS A C 1
ATOM 1220 O O . CYS A 1 168 ? -11.638 -8.914 2.802 1.00 98.00 168 CYS A O 1
ATOM 1222 N N . VAL A 1 169 ? -13.349 -8.611 1.373 1.00 97.25 169 VAL A N 1
ATOM 1223 C CA . VAL A 1 169 ? -12.869 -9.491 0.308 1.00 97.25 169 VAL A CA 1
ATOM 1224 C C . VAL A 1 169 ? -12.580 -8.706 -0.959 1.00 97.25 169 VAL A C 1
ATOM 1226 O O . VAL A 1 169 ? -13.172 -7.661 -1.239 1.00 97.25 169 VAL A O 1
ATOM 1229 N N . VAL A 1 170 ? -11.653 -9.241 -1.740 1.00 97.31 170 VAL A N 1
ATOM 1230 C CA . VAL A 1 170 ? -11.360 -8.753 -3.079 1.00 97.31 170 VAL A CA 1
ATOM 1231 C C . VAL A 1 170 ? -12.451 -9.213 -4.045 1.00 97.31 170 VAL A C 1
ATOM 1233 O O . VAL A 1 170 ? -12.997 -10.306 -3.904 1.00 97.31 170 VAL A O 1
ATOM 1236 N N . THR A 1 171 ? -12.748 -8.391 -5.051 1.00 91.81 171 THR A N 1
ATOM 1237 C CA . THR A 1 171 ? -13.536 -8.820 -6.215 1.00 91.81 171 THR A CA 1
ATOM 1238 C C . THR A 1 171 ? -12.827 -8.416 -7.512 1.00 91.81 171 THR A C 1
ATOM 1240 O O . THR A 1 171 ? -12.051 -7.453 -7.491 1.00 91.81 171 THR A O 1
ATOM 1243 N N . PRO A 1 172 ? -13.115 -9.082 -8.648 1.00 93.50 172 PRO A N 1
ATOM 1244 C CA . PRO A 1 172 ? -12.523 -8.736 -9.940 1.00 93.50 172 PRO A CA 1
ATOM 1245 C C . PRO A 1 172 ? -12.674 -7.258 -10.323 1.00 93.50 172 PRO A C 1
ATOM 1247 O O . PRO A 1 172 ? -11.718 -6.645 -10.792 1.00 93.50 172 PRO A O 1
ATOM 1250 N N . GLU A 1 173 ? -13.850 -6.665 -10.084 1.00 93.69 173 GLU A N 1
ATOM 1251 C CA . GLU A 1 173 ? -14.119 -5.259 -10.416 1.00 93.69 173 GLU A CA 1
ATOM 1252 C C . GLU A 1 173 ? -13.171 -4.314 -9.663 1.00 93.69 173 GLU A C 1
ATOM 1254 O O . GLU A 1 173 ? -12.624 -3.362 -10.226 1.00 93.69 173 GLU A O 1
ATOM 1259 N N . TYR A 1 174 ? -12.949 -4.595 -8.380 1.00 95.50 174 TYR A N 1
ATOM 1260 C CA . TYR A 1 174 ? -12.161 -3.726 -7.516 1.00 95.50 174 TYR A CA 1
ATOM 1261 C C . TYR A 1 174 ? -10.655 -3.924 -7.669 1.00 95.50 174 TYR A C 1
ATOM 1263 O O . TYR A 1 174 ? -9.913 -2.981 -7.396 1.00 95.50 174 TYR A O 1
ATOM 1271 N N . CYS A 1 175 ? -10.189 -5.066 -8.189 1.00 96.62 175 CYS A N 1
ATOM 1272 C CA . CYS A 1 175 ? -8.782 -5.206 -8.560 1.00 96.62 175 CYS A CA 1
ATOM 1273 C C . CYS A 1 175 ? -8.384 -4.175 -9.610 1.00 96.62 175 CYS A C 1
ATOM 1275 O O . CYS A 1 175 ? -7.437 -3.425 -9.387 1.00 96.62 175 CYS A O 1
ATOM 1277 N N . TYR A 1 176 ? -9.155 -4.057 -10.694 1.00 94.44 176 TYR A N 1
ATOM 1278 C CA . TYR A 1 176 ? -8.870 -3.106 -11.769 1.00 94.44 176 TYR A CA 1
ATOM 1279 C C . TYR A 1 176 ? -8.912 -1.638 -11.308 1.00 94.44 176 TYR A C 1
ATOM 1281 O O . TYR A 1 176 ? -8.167 -0.793 -11.801 1.00 94.44 176 TYR A O 1
ATOM 1289 N N . ARG A 1 177 ? -9.770 -1.319 -10.333 1.00 95.00 177 ARG A N 1
ATOM 1290 C CA . ARG A 1 177 ? -9.939 0.046 -9.805 1.00 95.00 177 ARG A CA 1
ATOM 1291 C C . ARG A 1 177 ? -8.950 0.407 -8.693 1.00 95.00 177 ARG A C 1
ATOM 1293 O O . ARG A 1 177 ? -8.869 1.577 -8.318 1.00 95.00 177 ARG A O 1
ATOM 1300 N N . SER A 1 178 ? -8.222 -0.571 -8.155 1.00 97.12 178 SER A N 1
ATOM 1301 C CA . SER A 1 178 ? -7.297 -0.368 -7.040 1.00 97.12 178 SER A CA 1
ATOM 1302 C C . SER A 1 178 ? -6.070 0.461 -7.438 1.00 97.12 178 SER A C 1
ATOM 1304 O O . SER A 1 178 ? -5.603 0.439 -8.583 1.00 97.12 178 SER A O 1
ATOM 1306 N N . LYS A 1 179 ? -5.473 1.158 -6.464 1.00 97.75 179 LYS A N 1
ATOM 1307 C CA . LYS A 1 179 ? -4.166 1.803 -6.664 1.00 97.75 179 LYS A CA 1
ATOM 1308 C C . LYS A 1 179 ? -3.078 0.781 -6.986 1.00 97.75 179 LYS A C 1
ATOM 1310 O O . LYS A 1 179 ? -2.242 1.057 -7.841 1.00 97.75 179 LYS A O 1
ATOM 1315 N N . ALA A 1 180 ? -3.104 -0.401 -6.362 1.00 97.38 180 ALA A N 1
ATOM 1316 C CA . ALA A 1 180 ? -2.151 -1.472 -6.646 1.00 97.38 180 A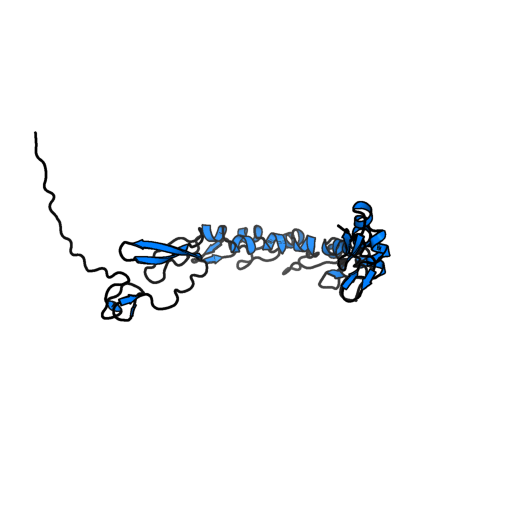LA A CA 1
ATOM 1317 C C . ALA A 1 180 ? -2.159 -1.888 -8.126 1.00 97.38 180 ALA A C 1
ATOM 1319 O O . ALA A 1 180 ? -1.089 -2.099 -8.698 1.00 97.38 180 ALA A O 1
ATOM 1320 N N . CYS A 1 181 ? -3.326 -1.922 -8.770 1.00 97.38 181 CYS A N 1
ATOM 1321 C CA . CYS A 1 181 ? -3.422 -2.152 -10.205 1.00 97.38 181 CYS A CA 1
ATOM 1322 C C . CYS A 1 181 ? -2.709 -1.060 -11.011 1.00 97.38 181 CYS A C 1
ATOM 1324 O O . CYS A 1 181 ? -1.755 -1.345 -11.735 1.00 97.38 181 CYS A O 1
ATOM 1326 N N . LYS A 1 182 ? -3.098 0.207 -10.824 1.00 97.25 182 LYS A N 1
ATOM 1327 C CA . LYS A 1 182 ? -2.520 1.333 -11.575 1.00 97.25 182 LYS A CA 1
ATOM 1328 C C . LYS A 1 182 ? -1.012 1.480 -11.352 1.00 97.25 182 LYS A C 1
ATOM 1330 O O . LYS A 1 182 ? -0.256 1.752 -12.284 1.00 97.25 182 LYS A O 1
ATOM 1335 N N . GLU A 1 183 ? -0.565 1.340 -10.110 1.00 97.69 183 GLU A N 1
ATOM 1336 C CA . GLU A 1 183 ? 0.823 1.596 -9.733 1.00 97.69 183 GLU A CA 1
ATOM 1337 C C . GLU A 1 183 ? 1.735 0.404 -10.011 1.00 97.69 183 GLU A C 1
ATOM 1339 O O . GLU A 1 183 ? 2.861 0.593 -10.473 1.00 97.69 183 GLU A O 1
ATOM 1344 N N . LYS A 1 184 ? 1.267 -0.815 -9.725 1.00 97.38 184 LYS A N 1
ATOM 1345 C CA . LYS A 1 184 ? 2.098 -2.026 -9.680 1.00 97.38 184 LYS A CA 1
ATOM 1346 C C . LYS A 1 184 ? 1.677 -3.111 -10.673 1.00 97.38 184 LYS A C 1
ATOM 1348 O O . LYS A 1 184 ? 2.331 -4.142 -10.684 1.00 97.38 184 LYS A O 1
ATOM 1353 N N . GLY A 1 185 ? 0.616 -2.921 -11.458 1.00 97.31 185 GLY A N 1
ATOM 1354 C CA . GLY A 1 185 ? 0.117 -3.926 -12.407 1.00 97.31 185 GLY A CA 1
ATOM 1355 C C . GLY A 1 185 ? -0.637 -5.092 -11.753 1.00 97.31 185 GLY A C 1
ATOM 1356 O O . GLY A 1 185 ? -0.849 -6.120 -12.388 1.00 97.31 185 GLY A O 1
ATOM 1357 N N . ILE A 1 186 ? -1.034 -4.957 -10.483 1.00 97.56 186 ILE A N 1
ATOM 1358 C CA . ILE A 1 186 ? -1.732 -5.992 -9.704 1.00 97.56 186 ILE A CA 1
ATOM 1359 C C . ILE A 1 186 ? -3.247 -5.848 -9.918 1.00 97.56 186 ILE A C 1
ATOM 1361 O O . ILE A 1 186 ? -3.950 -5.285 -9.081 1.00 97.56 186 ILE A O 1
ATOM 1365 N N . CYS A 1 187 ? -3.738 -6.274 -11.084 1.00 97.06 187 CYS A N 1
ATOM 1366 C CA . CYS A 1 187 ? -5.125 -6.039 -11.510 1.00 97.06 187 CYS A CA 1
ATOM 1367 C C . CYS A 1 187 ? -5.941 -7.316 -11.757 1.00 97.06 187 CYS A C 1
ATOM 1369 O O . CYS A 1 187 ? -7.163 -7.232 -11.862 1.00 97.06 187 CYS A O 1
ATOM 1371 N N . ALA A 1 188 ? -5.301 -8.479 -11.894 1.00 95.62 188 ALA A N 1
ATOM 1372 C CA . ALA A 1 188 ? -6.002 -9.739 -12.131 1.00 95.62 188 ALA A CA 1
ATOM 1373 C C . ALA A 1 188 ? -6.529 -10.316 -10.812 1.00 95.62 188 ALA A C 1
ATOM 1375 O O . ALA A 1 188 ? -5.978 -10.020 -9.762 1.00 95.62 188 ALA A O 1
ATOM 1376 N N . PHE A 1 189 ? -7.570 -11.147 -10.847 1.00 95.94 189 PHE A N 1
ATOM 1377 C CA . PHE A 1 189 ? -8.119 -11.804 -9.657 1.00 95.94 189 PHE A CA 1
ATOM 1378 C C . PHE A 1 189 ? -7.864 -13.310 -9.717 1.00 95.94 189 PHE A C 1
ATOM 1380 O O . PHE A 1 189 ? -8.246 -13.949 -10.696 1.00 95.94 189 PHE A O 1
ATOM 1387 N N . ASP A 1 190 ? -7.246 -13.875 -8.678 1.00 95.00 190 ASP A N 1
ATOM 1388 C CA . ASP A 1 190 ? -6.920 -15.311 -8.601 1.00 95.00 190 ASP A CA 1
ATOM 1389 C C . ASP A 1 190 ? -7.974 -16.151 -7.852 1.00 95.00 190 ASP A C 1
ATOM 1391 O O . ASP A 1 190 ? -7.803 -17.355 -7.669 1.00 95.00 190 ASP A O 1
ATOM 1395 N N . GLY A 1 191 ? -9.070 -15.523 -7.413 1.00 93.19 191 GLY A N 1
ATOM 1396 C CA . GLY A 1 191 ? -10.089 -16.134 -6.556 1.00 93.19 191 GLY A CA 1
ATOM 1397 C C . GLY A 1 191 ? -10.034 -15.665 -5.101 1.00 93.19 191 GLY A C 1
ATOM 1398 O O . GLY A 1 191 ? -11.036 -15.774 -4.397 1.00 93.19 191 GLY A O 1
ATOM 1399 N N . ILE A 1 192 ? -8.903 -15.111 -4.653 1.00 93.31 192 ILE A N 1
ATOM 1400 C CA . ILE A 1 192 ? -8.692 -14.669 -3.268 1.00 93.31 192 ILE A CA 1
ATOM 1401 C C . ILE A 1 192 ? -8.137 -13.241 -3.222 1.00 93.31 192 ILE A C 1
ATOM 1403 O O . ILE A 1 192 ? -8.615 -12.420 -2.438 1.00 93.31 192 ILE A O 1
ATOM 1407 N N . ASN A 1 193 ? -7.147 -12.930 -4.056 1.00 95.50 193 ASN A N 1
ATOM 1408 C CA . ASN A 1 193 ? -6.416 -11.671 -4.063 1.00 95.50 193 ASN A CA 1
ATOM 1409 C C . ASN A 1 193 ? -6.337 -11.067 -5.468 1.00 95.50 193 ASN A C 1
ATOM 1411 O O . ASN A 1 193 ? -6.568 -11.727 -6.484 1.00 95.50 193 ASN A O 1
ATOM 1415 N N . CYS A 1 194 ? -5.956 -9.789 -5.509 1.00 97.50 194 CYS A N 1
ATOM 1416 C CA . CYS A 1 194 ? -5.465 -9.192 -6.737 1.0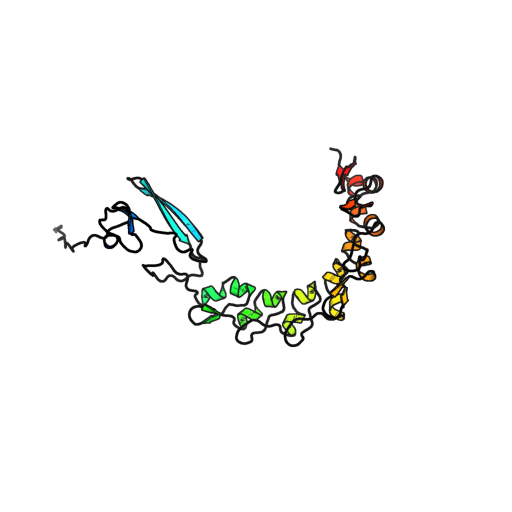0 97.50 194 CYS A CA 1
ATOM 1417 C C . CYS A 1 194 ? -4.020 -9.643 -6.977 1.00 97.50 194 CYS A C 1
ATOM 1419 O O . CYS A 1 194 ? -3.189 -9.578 -6.070 1.00 97.50 194 CYS A O 1
ATOM 1421 N N . VAL A 1 195 ? -3.717 -10.062 -8.200 1.00 97.31 195 VAL A N 1
ATOM 1422 C CA . VAL A 1 195 ? -2.412 -10.566 -8.631 1.00 97.31 195 VAL A CA 1
ATOM 1423 C C . VAL A 1 195 ? -1.928 -9.830 -9.877 1.00 97.31 195 VAL A C 1
ATOM 1425 O O . VAL A 1 195 ? -2.703 -9.212 -10.616 1.00 97.31 195 VAL A O 1
ATOM 1428 N N . ALA A 1 196 ? -0.615 -9.858 -10.087 1.00 97.56 196 ALA A N 1
ATOM 1429 C CA . ALA A 1 196 ? -0.002 -9.318 -11.290 1.00 97.56 196 ALA A CA 1
ATOM 1430 C C . ALA A 1 196 ? -0.270 -10.224 -12.499 1.00 97.56 196 ALA A C 1
ATOM 1432 O O . ALA A 1 196 ? -0.445 -11.434 -12.360 1.00 97.56 196 ALA A O 1
ATOM 1433 N N . ASN A 1 197 ? -0.265 -9.641 -13.694 1.00 95.00 197 ASN A N 1
ATOM 1434 C CA . ASN A 1 197 ? -0.194 -10.390 -14.943 1.00 95.00 197 ASN A CA 1
ATOM 1435 C C . ASN A 1 197 ? 0.631 -9.611 -15.980 1.00 95.00 197 ASN A C 1
ATOM 1437 O O . ASN A 1 197 ? 0.877 -8.415 -15.818 1.00 95.00 197 ASN A O 1
ATOM 1441 N N . ALA A 1 198 ? 1.033 -10.279 -17.061 1.00 95.38 198 ALA A N 1
ATOM 1442 C CA . ALA A 1 198 ? 1.879 -9.676 -18.090 1.00 95.38 198 ALA A CA 1
ATOM 1443 C C . ALA A 1 198 ? 1.272 -8.410 -18.725 1.00 95.38 198 ALA A C 1
ATOM 1445 O O . ALA A 1 198 ? 1.977 -7.421 -18.916 1.00 95.38 198 ALA A O 1
ATOM 1446 N N . GLU A 1 199 ? -0.032 -8.419 -19.013 1.00 95.31 199 GLU A N 1
ATOM 1447 C CA . GLU A 1 199 ? -0.722 -7.298 -19.660 1.00 95.31 199 GLU A CA 1
ATOM 1448 C C . GLU A 1 199 ? -0.673 -6.022 -18.807 1.00 95.31 199 GLU A C 1
ATOM 1450 O O . GLU A 1 199 ? -0.299 -4.952 -19.291 1.00 95.31 199 GLU A O 1
ATOM 1455 N N . TYR A 1 200 ? -1.011 -6.133 -17.524 1.00 96.75 200 TYR A N 1
ATOM 1456 C CA . TYR A 1 200 ? -1.087 -4.990 -16.623 1.00 96.75 200 TYR A CA 1
ATOM 1457 C C . TYR A 1 200 ? 0.276 -4.570 -16.075 1.00 96.75 200 TYR A C 1
ATOM 1459 O O . TYR A 1 200 ? 0.460 -3.391 -15.768 1.00 96.75 200 TYR A O 1
ATOM 1467 N N . CYS A 1 201 ? 1.259 -5.475 -16.001 1.00 97.88 201 CYS A N 1
ATOM 1468 C CA . CYS A 1 201 ? 2.637 -5.095 -15.689 1.00 97.88 201 CYS A CA 1
ATOM 1469 C C . CYS A 1 201 ? 3.159 -4.071 -16.702 1.00 97.88 201 CYS A C 1
ATOM 1471 O O . CYS A 1 201 ? 3.644 -3.014 -16.293 1.00 97.88 201 CYS A O 1
ATOM 1473 N N . ALA A 1 202 ? 2.955 -4.317 -18.000 1.00 96.31 202 ALA A N 1
ATOM 1474 C CA . ALA A 1 202 ? 3.381 -3.424 -19.078 1.00 96.31 202 ALA A CA 1
ATOM 1475 C C . ALA A 1 202 ? 2.668 -2.056 -19.080 1.00 96.31 202 ALA A C 1
ATOM 1477 O O . ALA A 1 202 ? 3.211 -1.078 -19.586 1.00 96.31 202 ALA A O 1
ATOM 1478 N N . GLN A 1 203 ? 1.469 -1.961 -18.498 1.00 96.12 203 GLN A N 1
ATOM 1479 C CA . GLN A 1 203 ? 0.685 -0.718 -18.423 1.00 96.12 203 GLN A CA 1
ATOM 1480 C C . GLN A 1 203 ? 0.858 0.033 -17.091 1.00 96.12 203 GLN A C 1
ATOM 1482 O O . GLN A 1 203 ? 0.367 1.153 -16.928 1.00 96.12 203 GLN A O 1
ATOM 1487 N N . SER A 1 204 ? 1.539 -0.575 -16.118 1.00 97.81 204 SER A N 1
ATOM 1488 C CA . SER A 1 204 ? 1.670 -0.024 -14.771 1.00 97.81 204 SER A CA 1
ATOM 1489 C C . SER A 1 204 ? 2.549 1.228 -14.725 1.00 97.81 204 SER A C 1
ATOM 1491 O O . SER A 1 204 ? 3.498 1.392 -15.496 1.00 97.81 204 SER A O 1
ATOM 1493 N N . GLN A 1 205 ? 2.310 2.099 -13.741 1.00 98.06 205 GLN A N 1
ATOM 1494 C CA . GLN A 1 205 ? 3.208 3.236 -13.496 1.00 98.06 205 GLN A CA 1
ATOM 1495 C C . GLN A 1 205 ? 4.630 2.779 -13.162 1.00 98.06 205 GLN A C 1
ATOM 1497 O O . GLN A 1 205 ? 5.591 3.432 -13.560 1.00 98.06 205 GLN A O 1
ATOM 1502 N N . LYS A 1 206 ? 4.798 1.641 -12.476 1.00 97.69 206 LYS A N 1
ATOM 1503 C CA . LYS A 1 206 ? 6.125 1.072 -12.229 1.00 97.69 206 LYS A CA 1
ATOM 1504 C C . LYS A 1 206 ? 6.849 0.657 -13.510 1.00 97.69 206 LYS A C 1
ATOM 1506 O O . LYS A 1 206 ? 8.068 0.821 -13.551 1.00 97.69 206 LYS A O 1
ATOM 1511 N N . CYS A 1 207 ? 6.149 0.181 -14.537 1.00 97.94 207 CYS A N 1
ATOM 1512 C CA . CYS A 1 207 ? 6.751 -0.041 -15.849 1.00 97.94 207 CYS A CA 1
ATOM 1513 C C . CYS A 1 207 ? 7.241 1.280 -16.451 1.00 97.94 207 CYS A C 1
ATOM 1515 O O . CYS A 1 207 ? 8.436 1.431 -16.701 1.00 97.94 207 CYS A O 1
ATOM 1517 N N . LEU A 1 208 ? 6.355 2.273 -16.560 1.00 97.62 208 LEU A N 1
ATOM 1518 C CA . LEU A 1 208 ? 6.680 3.572 -17.161 1.00 97.62 208 LEU A CA 1
ATOM 1519 C C . LEU A 1 208 ? 7.810 4.304 -16.423 1.00 97.62 208 LEU A C 1
ATOM 1521 O O . LEU A 1 208 ? 8.666 4.925 -17.042 1.00 97.62 208 LEU A O 1
ATOM 1525 N N . GLN A 1 209 ? 7.838 4.236 -15.093 1.00 97.69 209 GLN A N 1
ATOM 1526 C CA . GLN A 1 209 ? 8.806 4.980 -14.287 1.00 97.69 209 GLN A CA 1
ATOM 1527 C C . GLN A 1 209 ? 10.114 4.219 -14.061 1.00 97.69 209 GLN A C 1
ATOM 1529 O O . GLN A 1 209 ? 11.178 4.833 -14.024 1.00 97.69 209 GLN A O 1
ATOM 1534 N N . ASN A 1 210 ? 10.046 2.898 -13.872 1.00 96.69 210 ASN A N 1
ATOM 1535 C CA . ASN A 1 210 ? 11.159 2.095 -13.356 1.00 96.69 210 ASN A CA 1
ATOM 1536 C C . ASN A 1 210 ? 11.515 0.880 -14.224 1.00 96.69 210 ASN A C 1
ATOM 1538 O O . ASN A 1 210 ? 12.360 0.095 -13.810 1.00 96.69 210 ASN A O 1
ATOM 1542 N N . GLY A 1 211 ? 10.858 0.677 -15.367 1.00 97.31 211 GLY A N 1
ATOM 1543 C CA . GLY A 1 211 ? 11.132 -0.444 -16.268 1.00 97.31 211 GLY A CA 1
ATOM 1544 C C . GLY A 1 211 ? 10.623 -1.807 -15.789 1.00 97.31 211 GLY A C 1
ATOM 1545 O O . GLY A 1 211 ? 11.000 -2.837 -16.348 1.00 97.31 211 GLY A O 1
ATOM 1546 N N . VAL A 1 212 ? 9.755 -1.835 -14.770 1.00 97.69 212 VAL A N 1
ATOM 1547 C CA . VAL A 1 212 ? 9.129 -3.057 -14.228 1.00 97.69 212 VAL A CA 1
ATOM 1548 C C . VAL A 1 212 ? 7.947 -3.491 -15.108 1.00 97.69 212 VAL A C 1
ATOM 1550 O O . VAL A 1 212 ? 6.790 -3.388 -14.709 1.00 97.69 212 VAL A O 1
ATOM 1553 N N . CYS A 1 213 ? 8.245 -3.879 -16.345 1.00 97.44 213 CYS A N 1
ATOM 1554 C CA . CYS A 1 213 ? 7.253 -4.149 -17.391 1.00 97.44 213 CYS A CA 1
ATOM 1555 C C . CYS A 1 213 ? 6.989 -5.642 -17.636 1.00 97.44 213 CYS A C 1
ATOM 1557 O O . CYS A 1 213 ? 5.992 -5.981 -18.268 1.00 97.44 213 CYS A O 1
ATOM 1559 N N . GLY A 1 214 ? 7.873 -6.525 -17.168 1.00 96.44 214 GLY A N 1
ATOM 1560 C CA . GLY A 1 214 ? 7.755 -7.972 -17.339 1.00 96.44 214 GLY A CA 1
ATOM 1561 C C . GLY A 1 214 ? 6.888 -8.623 -16.270 1.00 96.44 214 GLY A C 1
ATOM 1562 O O . GLY A 1 214 ? 6.469 -7.973 -15.315 1.00 96.44 214 GLY A O 1
ATOM 1563 N N . PHE A 1 215 ? 6.653 -9.924 -16.419 1.00 97.31 215 PHE A N 1
ATOM 1564 C CA . PHE A 1 215 ? 5.971 -10.764 -15.438 1.00 97.31 215 PHE A CA 1
ATOM 1565 C C . PHE A 1 215 ? 6.747 -12.071 -15.274 1.00 97.31 215 PHE A C 1
ATOM 1567 O O . PHE A 1 215 ? 7.001 -12.759 -16.261 1.00 97.31 215 PHE A O 1
ATOM 1574 N N . ASP A 1 216 ? 7.135 -12.400 -14.043 1.00 94.94 216 ASP A N 1
ATOM 1575 C CA . ASP A 1 216 ? 7.953 -13.583 -13.726 1.00 94.94 216 ASP A CA 1
ATOM 1576 C C . ASP A 1 216 ? 7.128 -14.822 -13.322 1.00 94.94 216 ASP A C 1
ATOM 1578 O O . ASP A 1 216 ? 7.686 -15.852 -12.949 1.00 94.94 216 ASP A O 1
ATOM 1582 N N . GLY A 1 217 ? 5.796 -14.733 -13.405 1.00 93.50 217 GLY A N 1
ATOM 1583 C CA . GLY A 1 217 ? 4.867 -15.769 -12.947 1.00 93.50 217 GLY A CA 1
ATOM 1584 C C . GLY A 1 217 ? 4.241 -15.477 -11.582 1.00 93.50 217 GLY A C 1
ATOM 1585 O O . GLY A 1 217 ? 3.193 -16.039 -11.273 1.00 93.50 217 GLY A O 1
ATOM 1586 N N . LEU A 1 218 ? 4.829 -14.575 -10.790 1.00 93.44 218 LEU A N 1
ATOM 1587 C CA . LEU A 1 218 ? 4.325 -14.182 -9.471 1.00 93.44 218 LEU A CA 1
ATOM 1588 C C . LEU A 1 218 ? 4.085 -12.674 -9.370 1.00 93.44 218 LEU A C 1
ATOM 1590 O O . LEU A 1 218 ? 3.092 -12.233 -8.792 1.00 93.44 218 LEU A O 1
ATOM 1594 N N . GLN A 1 219 ? 4.980 -11.871 -9.936 1.00 96.12 219 GLN A N 1
ATOM 1595 C CA . GLN A 1 219 ? 4.967 -10.420 -9.820 1.00 96.12 219 GLN A CA 1
ATOM 1596 C C . GLN A 1 219 ? 5.486 -9.743 -11.088 1.00 96.12 219 GLN A C 1
ATOM 1598 O O . GLN A 1 219 ? 6.059 -10.367 -11.984 1.00 96.12 219 GLN A O 1
ATOM 1603 N N . CYS A 1 220 ? 5.289 -8.426 -11.156 1.00 97.81 220 CYS A N 1
ATOM 1604 C CA . CYS A 1 220 ? 5.915 -7.635 -12.199 1.00 97.81 220 CYS A CA 1
ATOM 1605 C C . CYS A 1 220 ? 7.426 -7.548 -11.969 1.00 97.81 220 CYS A C 1
ATOM 1607 O O . CYS A 1 220 ? 7.880 -7.257 -10.858 1.00 97.81 220 CYS A O 1
ATOM 1609 N N . SER A 1 221 ? 8.192 -7.749 -13.034 1.00 97.12 221 SER A N 1
ATOM 1610 C CA . SER A 1 221 ? 9.650 -7.800 -13.023 1.00 97.12 221 SER A CA 1
ATOM 1611 C C . SER A 1 221 ? 10.251 -6.777 -13.986 1.00 97.12 221 SER A C 1
ATOM 1613 O O . SER A 1 221 ? 9.596 -6.273 -14.904 1.00 97.12 221 SER A O 1
ATOM 1615 N N . MET A 1 222 ? 11.507 -6.402 -13.743 1.00 97.44 222 MET A N 1
ATOM 1616 C CA . MET A 1 222 ? 12.245 -5.544 -14.668 1.00 97.44 222 MET A CA 1
ATOM 1617 C C . MET A 1 222 ? 12.612 -6.314 -15.932 1.00 97.44 222 MET A C 1
ATOM 1619 O O . MET A 1 222 ? 12.852 -7.517 -15.892 1.00 97.44 222 MET A O 1
ATOM 1623 N N . THR A 1 223 ? 12.657 -5.602 -17.051 1.00 97.00 223 THR A N 1
ATOM 1624 C CA . THR A 1 223 ? 13.078 -6.147 -18.346 1.00 97.00 223 THR A CA 1
ATOM 1625 C C . THR A 1 223 ? 14.023 -5.168 -19.017 1.00 97.00 223 THR A C 1
ATOM 1627 O O . THR A 1 223 ? 13.968 -3.970 -18.744 1.00 97.00 223 THR A O 1
ATOM 1630 N N . GLU A 1 224 ? 14.860 -5.662 -19.924 1.00 96.56 224 GLU A N 1
ATOM 1631 C CA . GLU A 1 224 ? 15.734 -4.815 -20.739 1.00 96.56 224 GLU A CA 1
ATOM 1632 C C . GLU A 1 224 ? 14.941 -3.771 -21.535 1.00 96.56 224 GLU A C 1
ATOM 1634 O O . GLU A 1 224 ? 15.224 -2.572 -21.464 1.00 96.56 224 GLU A O 1
ATOM 1639 N N . GLU A 1 225 ? 13.869 -4.206 -22.200 1.00 96.50 225 GLU A N 1
ATOM 1640 C CA . GLU A 1 225 ? 12.965 -3.306 -22.913 1.00 96.50 225 GLU A CA 1
ATOM 1641 C C . GLU A 1 225 ? 12.336 -2.272 -21.967 1.00 96.50 225 GLU A C 1
ATOM 1643 O O . GLU A 1 225 ? 12.322 -1.079 -22.272 1.00 96.50 225 GLU A O 1
ATOM 1648 N N . GLY A 1 226 ? 11.878 -2.701 -20.789 1.00 97.06 226 GLY A N 1
ATOM 1649 C CA . GLY A 1 226 ? 11.319 -1.807 -19.782 1.00 97.06 226 GLY A CA 1
ATOM 1650 C C . GLY A 1 226 ? 12.316 -0.756 -19.302 1.00 97.06 226 GLY A C 1
ATOM 1651 O O . GLY A 1 226 ? 11.971 0.423 -19.243 1.00 97.06 226 GLY A O 1
ATOM 1652 N N . CYS A 1 227 ? 13.555 -1.145 -18.988 1.00 97.38 227 CYS A N 1
ATOM 1653 C CA . CYS A 1 227 ? 14.586 -0.208 -18.542 1.00 97.38 227 CYS A CA 1
ATOM 1654 C C . CYS A 1 227 ? 14.854 0.858 -19.608 1.00 97.38 227 CYS A C 1
ATOM 1656 O O . CYS A 1 227 ? 14.786 2.046 -19.293 1.00 97.38 227 CYS A O 1
ATOM 1658 N N . SER A 1 228 ? 15.040 0.455 -20.869 1.00 96.44 228 SER A N 1
ATOM 1659 C CA . SER A 1 228 ? 15.327 1.375 -21.981 1.00 96.44 228 SER A CA 1
ATOM 1660 C C . SER A 1 228 ? 14.198 2.366 -22.302 1.00 96.44 228 SER A C 1
ATOM 1662 O O . SER A 1 228 ? 14.470 3.454 -22.804 1.00 96.44 228 SER A O 1
ATOM 1664 N N . LYS A 1 229 ? 12.941 2.032 -21.983 1.00 96.44 229 LYS A N 1
ATOM 1665 C CA . LYS A 1 229 ? 11.765 2.896 -22.211 1.00 96.44 229 LYS A CA 1
ATOM 1666 C C . LYS A 1 229 ? 11.297 3.653 -20.966 1.00 96.44 229 LYS A C 1
ATOM 1668 O O . LYS A 1 229 ? 10.322 4.398 -21.033 1.00 96.44 229 LYS A O 1
ATOM 1673 N N . SER A 1 230 ? 11.947 3.444 -19.823 1.00 97.19 230 SER A N 1
ATOM 1674 C CA . SER A 1 230 ? 11.511 4.026 -18.555 1.00 97.19 230 SER A CA 1
ATOM 1675 C C . SER A 1 230 ? 11.878 5.506 -18.421 1.00 97.19 230 SER A C 1
ATOM 1677 O O . SER A 1 230 ? 12.915 5.960 -18.906 1.00 97.19 230 SER A O 1
ATOM 1679 N N . ALA A 1 231 ? 11.095 6.249 -17.637 1.00 96.75 231 ALA A N 1
ATOM 1680 C CA . ALA A 1 231 ? 11.417 7.627 -17.268 1.00 96.75 231 ALA A CA 1
ATOM 1681 C C . ALA A 1 231 ? 12.777 7.733 -16.556 1.00 96.75 231 ALA A C 1
ATOM 1683 O O . ALA A 1 231 ? 13.466 8.745 -16.670 1.00 96.75 231 ALA A O 1
ATOM 1684 N N . LYS A 1 232 ? 13.206 6.686 -15.835 1.00 95.00 232 LYS A N 1
ATOM 1685 C CA . LYS A 1 232 ? 14.542 6.608 -15.228 1.00 95.00 232 LYS A CA 1
ATOM 1686 C C . LYS A 1 232 ? 15.672 6.482 -16.249 1.00 95.00 232 LYS A C 1
ATOM 1688 O O . LYS A 1 232 ? 16.756 7.004 -15.992 1.00 95.00 232 LYS A O 1
ATOM 1693 N N . CYS A 1 233 ? 15.442 5.844 -17.392 1.00 95.25 233 CYS A N 1
ATOM 1694 C CA . CYS A 1 233 ? 16.395 5.890 -18.497 1.00 95.25 233 CYS A CA 1
ATOM 1695 C C . CYS A 1 233 ? 16.516 7.317 -19.041 1.00 95.25 233 CYS A C 1
ATOM 1697 O O . CYS A 1 233 ? 17.619 7.857 -19.078 1.00 95.25 233 CYS A O 1
ATOM 1699 N N . GLU A 1 234 ? 15.392 7.972 -19.339 1.00 94.69 234 GLU A N 1
ATOM 1700 C CA . GLU A 1 234 ? 15.387 9.340 -19.875 1.00 94.69 234 GLU A CA 1
ATOM 1701 C C . GLU A 1 234 ? 16.014 10.361 -18.912 1.00 94.69 234 GLU A C 1
ATOM 1703 O O . GLU A 1 234 ? 16.820 11.201 -19.308 1.00 94.69 234 GLU A O 1
ATOM 1708 N N . SER A 1 235 ? 15.682 10.290 -17.624 1.00 92.56 235 SER A N 1
ATOM 1709 C CA . SER A 1 235 ? 16.157 11.265 -16.637 1.00 92.56 235 SER A CA 1
ATOM 1710 C C . SER A 1 235 ? 17.544 10.935 -16.081 1.00 92.56 235 SER A C 1
ATOM 1712 O O . SER A 1 235 ? 18.372 11.834 -15.964 1.00 92.56 235 SER A O 1
ATOM 1714 N N . HIS A 1 236 ? 17.839 9.670 -15.758 1.00 91.06 236 HIS A N 1
ATOM 1715 C CA . HIS A 1 236 ? 19.049 9.257 -15.024 1.00 91.06 236 HIS A CA 1
ATOM 1716 C C . HIS A 1 236 ? 20.025 8.378 -15.824 1.00 91.06 236 HIS A C 1
ATOM 1718 O O . HIS A 1 236 ? 21.077 8.010 -15.293 1.00 91.06 236 HIS A O 1
ATOM 1724 N N . GLY A 1 237 ? 19.701 8.032 -17.073 1.00 93.50 237 GLY A N 1
ATOM 1725 C CA . GLY A 1 237 ? 20.532 7.183 -17.930 1.00 93.50 237 GLY A CA 1
ATOM 1726 C C . GLY A 1 237 ? 20.510 5.698 -17.563 1.00 93.50 237 GLY A C 1
ATOM 1727 O O . GLY A 1 237 ? 21.374 4.952 -18.023 1.00 93.50 237 GLY A O 1
ATOM 1728 N N . LEU A 1 238 ? 19.553 5.260 -16.733 1.00 94.69 238 LEU A N 1
ATOM 1729 C CA . LEU A 1 238 ? 19.364 3.866 -16.298 1.00 94.69 238 LEU A CA 1
ATOM 1730 C C . LEU A 1 238 ? 18.685 3.012 -17.385 1.00 94.69 238 LEU A C 1
ATOM 1732 O O . LEU A 1 238 ? 17.577 2.514 -17.200 1.00 94.69 238 LEU A O 1
ATOM 1736 N N . CYS A 1 239 ? 19.329 2.908 -18.545 1.00 95.88 239 CYS A N 1
ATOM 1737 C CA . CYS A 1 239 ? 18.747 2.318 -19.751 1.00 95.88 239 CYS A CA 1
ATOM 1738 C C . CYS A 1 239 ? 19.106 0.842 -19.972 1.00 95.88 239 CYS A C 1
ATOM 1740 O O . CYS A 1 239 ? 18.501 0.205 -20.827 1.00 95.88 239 CYS A O 1
ATOM 1742 N N . GLY A 1 240 ? 20.090 0.304 -19.245 1.00 94.56 240 GLY A N 1
ATOM 1743 C CA . GLY A 1 240 ? 20.491 -1.103 -19.332 1.00 94.56 240 GLY A CA 1
ATOM 1744 C C . GLY A 1 240 ? 19.783 -1.961 -18.290 1.00 94.56 240 GLY A C 1
ATOM 1745 O O . GLY A 1 240 ? 19.232 -1.429 -17.330 1.00 94.56 240 GLY A O 1
ATOM 1746 N N . PHE A 1 241 ? 19.837 -3.282 -18.444 1.00 96.19 241 PHE A N 1
ATOM 1747 C CA . PHE A 1 241 ? 19.288 -4.239 -17.483 1.00 96.19 241 PHE A CA 1
ATOM 1748 C C . PHE A 1 241 ? 20.345 -5.261 -17.070 1.00 96.19 241 PHE A C 1
ATOM 1750 O O . PHE A 1 241 ? 21.057 -5.806 -17.910 1.00 96.19 241 PHE A O 1
ATOM 1757 N N . GLU A 1 242 ? 20.422 -5.530 -15.772 1.00 94.94 242 GLU A N 1
ATOM 1758 C CA . GLU A 1 242 ? 21.229 -6.601 -15.200 1.00 94.94 242 GLU A CA 1
ATOM 1759 C C . GLU A 1 242 ? 20.396 -7.353 -14.162 1.00 94.94 242 GLU A C 1
ATOM 1761 O O . GLU A 1 242 ? 19.851 -6.745 -13.245 1.00 94.94 242 GLU A O 1
ATOM 1766 N N . GLU A 1 243 ? 20.318 -8.679 -14.265 1.00 90.25 243 GLU A N 1
ATOM 1767 C CA . GLU A 1 243 ? 19.425 -9.515 -13.447 1.00 90.25 243 GLU A CA 1
ATOM 1768 C C . GLU A 1 243 ? 19.571 -9.271 -11.934 1.00 90.25 243 GLU A C 1
ATOM 1770 O O . GLU A 1 243 ? 18.586 -9.231 -11.199 1.00 90.25 243 GLU A O 1
ATOM 1775 N N . LYS A 1 244 ? 20.802 -9.032 -11.469 1.00 91.94 244 LYS A N 1
ATOM 1776 C CA . LYS A 1 244 ? 21.107 -8.819 -10.050 1.00 91.94 244 LYS A CA 1
ATOM 1777 C C . LYS A 1 244 ? 20.773 -7.411 -9.545 1.00 91.94 244 LYS A C 1
ATOM 1779 O O . LYS A 1 244 ? 20.483 -7.249 -8.360 1.00 91.94 244 LYS A O 1
ATOM 1784 N N . TYR A 1 245 ? 20.864 -6.396 -10.401 1.00 91.06 245 TYR A N 1
ATOM 1785 C CA . TYR A 1 245 ? 20.787 -4.987 -9.987 1.00 91.06 245 TYR A CA 1
ATOM 1786 C C . TYR A 1 245 ? 19.605 -4.226 -10.600 1.00 91.06 245 TYR A C 1
ATOM 1788 O O . TYR A 1 245 ? 19.328 -3.099 -10.193 1.00 91.06 245 TYR A O 1
ATOM 1796 N N . GLY A 1 246 ? 18.873 -4.840 -11.529 1.00 94.50 246 GLY A N 1
ATOM 1797 C CA . GLY A 1 246 ? 17.768 -4.220 -12.243 1.00 94.50 246 GLY A CA 1
ATOM 1798 C C . GLY A 1 246 ? 18.250 -3.246 -13.315 1.00 94.50 246 GLY A C 1
ATOM 1799 O O . GLY A 1 246 ? 19.188 -3.540 -14.056 1.00 94.50 246 GLY A O 1
ATOM 1800 N N . CYS A 1 247 ? 17.593 -2.089 -13.421 1.00 95.88 247 CYS A N 1
ATOM 1801 C CA . CYS A 1 247 ? 17.991 -1.075 -14.390 1.00 95.88 247 CYS A CA 1
ATOM 1802 C C . CYS A 1 247 ? 19.310 -0.405 -13.986 1.00 95.88 247 CYS A C 1
ATOM 1804 O O . CYS A 1 247 ? 19.402 0.223 -12.929 1.00 95.88 247 CYS A O 1
ATOM 1806 N N . ILE A 1 248 ? 20.309 -0.502 -14.859 1.00 94.88 248 ILE A N 1
ATOM 1807 C CA . ILE A 1 248 ? 21.659 0.031 -14.667 1.00 94.88 248 ILE A CA 1
ATOM 1808 C C . ILE A 1 248 ? 21.959 1.139 -15.672 1.00 94.88 248 ILE A C 1
ATOM 1810 O O . ILE A 1 248 ? 21.360 1.232 -16.746 1.00 94.88 248 ILE A O 1
ATOM 1814 N N . SER A 1 249 ? 22.924 1.987 -15.333 1.00 92.94 249 SER A N 1
ATOM 1815 C CA . SER A 1 249 ? 23.394 3.027 -16.239 1.00 92.94 249 SER A CA 1
ATOM 1816 C C . SER A 1 249 ? 24.179 2.445 -17.419 1.00 92.94 249 SER A C 1
ATOM 1818 O O . SER A 1 249 ? 24.979 1.512 -17.281 1.00 92.94 249 SER A O 1
ATOM 1820 N N . THR A 1 250 ? 23.990 3.024 -18.599 1.00 90.62 250 THR A N 1
ATOM 1821 C CA . THR A 1 250 ? 24.802 2.742 -19.795 1.00 90.62 250 THR A CA 1
ATOM 1822 C C . THR A 1 250 ? 25.532 4.007 -20.221 1.00 90.62 250 THR A C 1
ATOM 1824 O O . THR A 1 250 ? 25.106 5.104 -19.868 1.00 90.62 250 THR A O 1
ATOM 1827 N N . ASP A 1 251 ? 26.646 3.877 -20.943 1.00 88.69 251 ASP A N 1
ATOM 1828 C CA . ASP A 1 251 ? 27.385 5.058 -21.410 1.00 88.69 251 ASP A CA 1
ATOM 1829 C C . ASP A 1 251 ? 26.511 5.890 -22.361 1.00 88.69 251 ASP A C 1
ATOM 1831 O O . ASP A 1 251 ? 26.334 7.091 -22.150 1.00 88.69 251 ASP A O 1
ATOM 1835 N N . ASP A 1 252 ? 25.845 5.230 -23.314 1.00 87.75 252 ASP A N 1
ATOM 1836 C CA . ASP A 1 252 ? 24.902 5.869 -24.237 1.00 87.75 252 ASP A CA 1
ATOM 1837 C C . ASP A 1 252 ? 23.694 6.473 -23.515 1.00 87.75 252 ASP A C 1
ATOM 1839 O O . ASP A 1 252 ? 23.359 7.640 -23.728 1.00 87.75 252 ASP A O 1
ATOM 1843 N N . GLY A 1 253 ? 23.067 5.707 -22.614 1.00 89.25 253 GLY A N 1
ATOM 1844 C CA . GLY A 1 253 ? 21.945 6.186 -21.809 1.00 89.25 253 GLY A CA 1
ATOM 1845 C C . GLY A 1 253 ? 22.341 7.392 -20.968 1.00 89.25 253 GLY A C 1
ATOM 1846 O O . GLY A 1 253 ? 21.573 8.343 -20.827 1.00 89.25 253 GLY A O 1
ATOM 1847 N N . CYS A 1 254 ? 23.578 7.407 -20.473 1.00 89.19 254 CYS A N 1
ATOM 1848 C CA . CYS A 1 254 ? 24.055 8.508 -19.673 1.00 89.19 254 CYS A CA 1
ATOM 1849 C C . CYS A 1 254 ? 24.233 9.792 -20.477 1.00 89.19 254 CYS A C 1
ATOM 1851 O O . CYS A 1 254 ? 23.720 10.838 -20.077 1.00 89.19 254 CYS A O 1
ATOM 1853 N N . MET A 1 255 ? 24.876 9.700 -21.641 1.00 85.06 255 MET A N 1
ATOM 1854 C CA . MET A 1 255 ? 25.067 10.831 -22.552 1.00 85.06 255 MET A CA 1
ATOM 1855 C C . MET A 1 255 ? 23.743 11.400 -23.083 1.00 85.06 255 MET A C 1
ATOM 1857 O O . MET A 1 255 ? 23.659 12.584 -23.412 1.00 85.06 255 MET A O 1
ATOM 1861 N N . GLN A 1 256 ? 22.701 10.571 -23.168 1.00 87.81 256 GLN A N 1
ATOM 1862 C CA . GLN A 1 256 ? 21.385 10.980 -23.656 1.00 87.81 256 GLN A CA 1
ATOM 1863 C C . GLN A 1 256 ? 20.445 11.488 -22.556 1.00 87.81 256 GLN A C 1
ATOM 1865 O O . GLN A 1 256 ? 19.466 12.157 -22.885 1.00 87.81 256 GLN A O 1
ATOM 1870 N N . SER A 1 257 ? 20.746 11.215 -21.285 1.00 91.06 257 SER A N 1
ATOM 1871 C CA . SER A 1 257 ? 19.873 11.565 -20.164 1.00 91.06 257 SER A CA 1
ATOM 1872 C C . SER A 1 257 ? 19.721 13.074 -19.945 1.00 91.06 257 SER A C 1
ATOM 1874 O O . SER A 1 257 ? 20.666 13.843 -20.150 1.00 91.06 257 SER A O 1
ATOM 1876 N N . LEU A 1 258 ? 18.551 13.497 -19.456 1.00 87.62 258 LEU A N 1
ATOM 1877 C CA . LEU A 1 258 ? 18.276 14.895 -19.100 1.00 87.62 258 LEU A CA 1
ATOM 1878 C C . LEU A 1 258 ? 19.262 15.412 -18.054 1.00 87.62 258 LEU A C 1
ATOM 1880 O O . LEU A 1 258 ? 19.859 16.465 -18.251 1.00 87.62 258 LEU A O 1
ATOM 1884 N N . ASN A 1 259 ? 19.528 14.626 -17.003 1.00 84.50 259 ASN A N 1
ATOM 1885 C CA . ASN A 1 259 ? 20.508 15.012 -15.990 1.00 84.50 259 ASN A CA 1
ATOM 1886 C C . ASN A 1 259 ? 21.871 15.304 -16.617 1.00 84.50 259 ASN A C 1
ATOM 1888 O O . ASN A 1 259 ? 22.533 16.262 -16.228 1.00 84.50 259 ASN A O 1
ATOM 1892 N N . CYS A 1 260 ? 22.308 14.513 -17.599 1.00 85.75 260 CYS A N 1
ATOM 1893 C CA . CYS A 1 260 ? 23.598 14.792 -18.194 1.00 85.75 260 CYS A CA 1
ATOM 1894 C C . CYS A 1 260 ? 23.601 16.008 -19.124 1.00 85.75 260 CYS A C 1
ATOM 1896 O O . CYS A 1 260 ? 24.543 16.805 -19.098 1.00 85.75 260 CYS A O 1
ATOM 1898 N N . ARG A 1 261 ? 22.538 16.171 -19.915 1.00 86.06 261 ARG A N 1
ATOM 1899 C CA . ARG A 1 261 ? 22.375 17.316 -20.818 1.00 86.06 261 ARG A CA 1
ATOM 1900 C C . ARG A 1 261 ? 22.296 18.638 -20.059 1.00 86.06 261 ARG A C 1
ATOM 1902 O O . ARG A 1 261 ? 22.947 19.595 -20.468 1.00 86.06 261 ARG A O 1
ATOM 1909 N N . ASP A 1 262 ? 21.569 18.665 -18.945 1.00 85.62 262 ASP A N 1
ATOM 1910 C CA . ASP A 1 262 ? 21.326 19.884 -18.171 1.00 85.62 262 ASP A CA 1
ATOM 1911 C C . ASP A 1 262 ? 22.528 20.277 -17.304 1.00 85.62 262 ASP A C 1
ATOM 1913 O O . ASP A 1 262 ? 22.818 21.461 -17.131 1.00 85.62 262 ASP A O 1
ATOM 1917 N N . TYR A 1 263 ? 23.255 19.295 -16.758 1.00 80.00 263 TYR A N 1
ATOM 1918 C CA . TYR A 1 263 ? 24.357 19.560 -15.829 1.00 80.00 263 TYR A CA 1
ATOM 1919 C C . TYR A 1 263 ? 25.751 19.567 -16.472 1.00 80.00 263 TYR A C 1
ATOM 1921 O O . TYR A 1 263 ? 26.666 20.157 -15.891 1.00 80.00 263 TYR A O 1
ATOM 1929 N N . GLY A 1 264 ? 25.921 18.951 -17.647 1.00 76.56 264 GLY A N 1
ATOM 1930 C CA . GLY A 1 264 ? 27.184 18.879 -18.382 1.00 76.56 264 GLY A CA 1
ATOM 1931 C C . GLY A 1 264 ? 28.257 17.987 -17.737 1.00 76.56 264 GLY A C 1
ATOM 1932 O O . GLY A 1 264 ? 28.239 17.709 -16.542 1.00 76.56 264 GLY A O 1
ATOM 1933 N N . SER A 1 265 ? 29.225 17.545 -18.553 1.00 68.62 265 SER A N 1
ATOM 1934 C CA . SER A 1 265 ? 30.379 16.706 -18.167 1.00 68.62 265 SER A CA 1
ATOM 1935 C C . SER A 1 265 ? 30.024 15.547 -17.230 1.00 68.62 265 SER A C 1
ATOM 1937 O O . SER A 1 265 ? 30.322 15.606 -16.045 1.00 68.62 265 SER A O 1
ATOM 1939 N N . CYS A 1 266 ? 29.421 14.471 -17.727 1.00 83.69 266 CYS A N 1
ATOM 1940 C CA . CYS A 1 266 ? 29.000 13.348 -16.878 1.00 83.69 266 CYS A CA 1
ATOM 1941 C C . CYS A 1 266 ? 29.847 12.110 -17.112 1.00 83.69 266 CYS A C 1
ATOM 1943 O O . CYS A 1 266 ? 30.450 11.940 -18.169 1.00 83.69 266 CYS A O 1
ATOM 1945 N N . TYR A 1 267 ? 29.857 11.229 -16.122 1.00 83.12 267 TYR A N 1
ATOM 1946 C CA . TYR A 1 267 ? 30.380 9.881 -16.263 1.00 83.12 267 TYR A CA 1
ATOM 1947 C C . TYR A 1 267 ? 29.402 8.867 -15.672 1.00 83.12 267 TYR A C 1
ATOM 1949 O O . TYR A 1 267 ? 28.551 9.195 -14.835 1.00 83.12 267 TYR A O 1
ATOM 1957 N N . LYS A 1 268 ? 29.528 7.622 -16.132 1.00 83.94 268 LYS A N 1
ATOM 1958 C CA . LYS A 1 268 ? 28.711 6.496 -15.694 1.00 83.94 268 LYS A CA 1
ATOM 1959 C C . LYS A 1 268 ? 28.999 6.161 -14.225 1.00 83.94 268 LYS A C 1
ATOM 1961 O O . LYS A 1 268 ? 30.119 5.800 -13.871 1.00 83.94 268 LYS A O 1
ATOM 1966 N N . GLY A 1 269 ? 27.977 6.259 -13.377 1.00 77.94 269 GLY A N 1
ATOM 1967 C CA . GLY A 1 269 ? 27.980 5.763 -12.001 1.00 77.94 269 GLY A CA 1
ATOM 1968 C C . GLY A 1 269 ? 27.013 4.593 -11.829 1.00 77.94 269 GLY A C 1
ATOM 1969 O O . GLY A 1 269 ? 26.093 4.418 -12.623 1.00 77.94 269 GLY A O 1
ATOM 1970 N N . PHE A 1 270 ? 27.191 3.793 -10.777 1.00 71.56 270 PHE A N 1
ATOM 1971 C CA . PHE A 1 270 ? 26.390 2.580 -10.554 1.00 71.56 270 PHE A CA 1
ATOM 1972 C C . PHE A 1 270 ? 24.879 2.860 -10.422 1.00 71.56 270 PHE A C 1
ATOM 1974 O O . PHE A 1 270 ? 24.066 2.130 -10.975 1.00 71.56 270 PHE A O 1
ATOM 1981 N N . TYR A 1 271 ? 24.507 3.961 -9.760 1.00 76.75 271 TYR A N 1
ATOM 1982 C CA . TYR A 1 271 ? 23.109 4.364 -9.535 1.00 76.75 271 TYR A CA 1
ATOM 1983 C C . TYR A 1 271 ? 22.590 5.419 -10.529 1.00 76.75 271 TYR A C 1
ATOM 1985 O O . TYR A 1 271 ? 21.517 5.983 -10.321 1.00 76.75 271 TYR A O 1
ATOM 1993 N N . GLY A 1 272 ? 23.345 5.712 -11.592 1.00 80.44 272 GLY A N 1
ATOM 1994 C CA . GLY A 1 272 ? 22.989 6.715 -12.597 1.00 80.44 272 GLY A CA 1
ATOM 1995 C C . GLY A 1 272 ? 24.170 7.587 -13.016 1.00 80.44 272 GLY A C 1
ATOM 1996 O O . GLY A 1 272 ? 25.312 7.370 -12.606 1.00 80.44 272 GLY A O 1
ATOM 1997 N N . CYS A 1 273 ? 23.891 8.588 -13.845 1.00 84.12 273 CYS A N 1
ATOM 1998 C CA . CYS A 1 273 ? 24.885 9.573 -14.265 1.00 84.12 273 CYS A CA 1
ATOM 1999 C C . CYS A 1 273 ? 25.355 10.466 -13.127 1.00 84.12 273 CYS A C 1
ATOM 2001 O O . CYS A 1 273 ? 24.544 11.049 -12.408 1.00 84.12 273 CYS A O 1
ATOM 2003 N N . ILE A 1 274 ? 26.671 10.645 -13.025 1.00 80.81 274 ILE A N 1
ATOM 2004 C CA . ILE A 1 274 ? 27.282 11.546 -12.051 1.00 80.81 274 ILE A CA 1
ATOM 2005 C C . ILE A 1 274 ? 27.918 12.720 -12.792 1.00 80.81 274 ILE A C 1
ATOM 2007 O O . ILE A 1 274 ? 28.684 12.529 -13.738 1.00 80.81 274 ILE A O 1
ATOM 2011 N N . ARG A 1 275 ? 27.627 13.944 -12.338 1.00 78.88 275 ARG A N 1
ATOM 2012 C CA . ARG A 1 275 ? 28.275 15.165 -12.829 1.00 78.88 275 ARG A CA 1
ATOM 2013 C C . ARG A 1 275 ? 29.746 15.185 -12.409 1.00 78.88 275 ARG A C 1
ATOM 2015 O O . ARG A 1 275 ? 30.063 15.067 -11.224 1.00 78.88 275 ARG A O 1
ATOM 2022 N N . LYS A 1 276 ? 30.647 15.392 -13.363 1.00 71.50 276 LYS A N 1
ATOM 2023 C CA . LYS A 1 276 ? 32.056 15.716 -13.129 1.00 71.50 276 LYS A CA 1
ATOM 2024 C C . LYS A 1 276 ? 32.097 17.115 -12.507 1.00 71.50 276 LYS A C 1
ATOM 2026 O O . LYS A 1 276 ? 31.550 18.059 -13.074 1.00 71.50 276 LYS A O 1
ATOM 2031 N N . ARG A 1 277 ? 32.620 17.210 -11.283 1.00 62.47 277 ARG A N 1
ATOM 2032 C CA . ARG A 1 277 ? 32.794 18.492 -10.588 1.00 62.47 277 ARG A CA 1
ATOM 2033 C C . ARG A 1 277 ? 33.891 19.320 -11.233 1.00 62.47 277 ARG A C 1
ATOM 2035 O O . ARG A 1 277 ? 34.864 18.703 -11.721 1.00 62.47 277 ARG A O 1
#

Foldseek 3Di:
DDDDDDDDDDDDDDPDDDDFFDFAPFQVREPAQFTQDPRTTDHDDDQPPLVAWDWDWDWDQDPVGIDIDTDTHHPPQFDFDDPSHRPTRRQGDLVSLQPDPCLQAWQQNGDDPSGGFHDQVSLQNHLCLQAFQQNGDDPHGRFHDLVSLQRHVCQQAWVQNGDDPGGRFHDLVSLCNHPCQQAFQQRGDPPGGRFHDQVSQLNHVCLQAAQQRGDPPGGRHHDLVSQLNHPCLQAFQQNGQDPVLGRFHDQVSQCRHPVCVVQDCWDGDGSGIDHDD